Protein AF-A0AAC8QAG0-F1 (afdb_monomer)

Solvent-accessible surface area (backbone atoms only — not comparable to full-atom values): 17351 Å² total; per-residue (Å²): 142,82,89,82,82,85,77,85,82,81,81,85,88,76,78,75,76,81,77,75,76,76,81,74,82,70,75,70,76,71,85,71,93,64,59,71,65,56,45,59,72,47,73,52,39,60,57,52,48,47,54,46,44,47,52,50,54,52,49,44,59,31,62,73,40,96,62,21,68,64,52,41,61,80,38,45,66,65,51,52,52,47,46,67,42,39,63,60,48,53,48,40,53,49,55,54,52,54,47,43,71,74,70,44,94,45,84,83,50,50,55,59,49,52,51,49,52,52,42,53,54,51,50,56,51,42,37,56,50,45,39,70,71,64,73,54,87,78,67,83,86,56,58,81,78,57,44,43,41,50,45,48,47,52,51,49,54,71,72,40,70,86,84,63,51,97,81,59,62,74,75,46,72,43,36,49,66,82,53,71,62,59,60,54,48,52,52,52,49,51,54,52,46,78,68,42,95,48,87,60,37,58,60,68,49,46,54,56,50,48,48,52,50,50,51,53,47,53,17,31,38,40,38,32,38,83,61,30,40,36,38,33,36,46,97,49,78,71,44,80,40,48,46,62,44,35,41,94,73,82,13,64,42,79,77,45,79,31,24,36,39,38,32,35,72,89,69,52,72,48,76,48,41,46,28,51,57,28,63,58,52,52,53,48,66,72,66,53,75,63,61,79,67,93,124

pLDDT: mean 79.21, std 13.57, range [41.28, 95.69]

Radius of gyration: 27.34 Å; Cα contacts (8 Å, |Δi|>4): 307; chains: 1; bounding box: 103×53×74 Å

Secondary structure (DSSP, 8-state):
------PPPPPP---PPPPPPP-------------HHHHHHTTTHHHHHHHHHHHHHHHHHHHTSTTHHHHHHTTHHHHHHHHHHHHHHHHHHHHHHHHHHHH---TTTHHHHHHHHHHHHHHHHHHHHHHHHHT-TTGGGS-HHHHHHHHHHHHHHHHSPTT--TTS---EEE-B---THHHHHHHHHHHHHHH--STTHHHHHHHHHHHHHHHHHH-EEEEE-SSEEEEEETTSPPEEEEGGGS-TTTSEEEEETTEEEEE-TTS-EEEE-SBTTHHHHHHHHHHSPPPPP--

Organism: NCBI:txid48

Mean predicted aligned error: 13.02 Å

Structure (mmCIF, N/CA/C/O backbone):
data_AF-A0AAC8QAG0-F1
#
_entry.id   AF-A0AAC8QAG0-F1
#
loop_
_atom_site.group_PDB
_atom_site.id
_atom_site.type_symbol
_atom_site.label_atom_id
_atom_site.label_alt_id
_atom_site.label_comp_id
_atom_site.label_asym_id
_atom_site.label_entity_id
_atom_site.label_seq_id
_atom_site.pdbx_PDB_ins_code
_atom_site.Cartn_x
_atom_site.Cartn_y
_atom_site.Cartn_z
_atom_site.occupan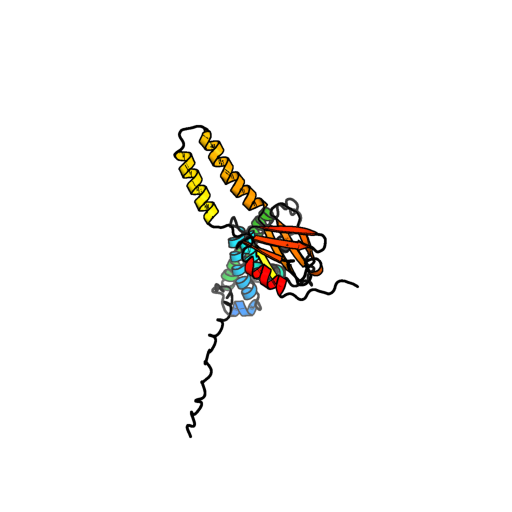cy
_atom_site.B_iso_or_equiv
_atom_site.auth_seq_id
_atom_site.auth_comp_id
_atom_site.auth_asym_id
_atom_site.auth_atom_id
_atom_site.pdbx_PDB_model_num
ATOM 1 N N . MET A 1 1 ? -75.391 23.210 -2.958 1.00 46.62 1 MET A N 1
ATOM 2 C CA . MET A 1 1 ? -74.659 23.210 -4.238 1.00 46.62 1 MET A CA 1
ATOM 3 C C . MET A 1 1 ? -73.419 24.062 -4.059 1.00 46.62 1 MET A C 1
ATOM 5 O O . MET A 1 1 ? -73.538 25.274 -4.129 1.00 46.62 1 MET A O 1
ATOM 9 N N . SER A 1 2 ? -72.284 23.428 -3.768 1.00 46.62 2 SER A N 1
ATOM 10 C CA . SER A 1 2 ? -70.952 24.035 -3.851 1.00 46.62 2 SER A CA 1
ATOM 11 C C . SER A 1 2 ? -69.981 22.907 -4.195 1.00 46.62 2 SER A C 1
ATOM 13 O O . SER A 1 2 ? -69.645 22.097 -3.336 1.00 46.62 2 SER A O 1
ATOM 15 N N . GLU A 1 3 ? -69.638 22.798 -5.478 1.00 43.69 3 GLU A N 1
ATOM 16 C CA . GLU A 1 3 ? -68.516 21.999 -5.972 1.00 43.69 3 GLU A CA 1
ATOM 17 C C . GLU A 1 3 ? -67.228 22.776 -5.693 1.00 43.69 3 GLU A C 1
ATOM 19 O O . GLU A 1 3 ? -67.011 23.849 -6.255 1.00 43.69 3 GLU A O 1
ATOM 24 N N . GLU A 1 4 ? -66.374 22.245 -4.821 1.00 57.06 4 GLU A N 1
ATOM 25 C CA . GLU A 1 4 ? -65.027 22.763 -4.599 1.00 57.06 4 GLU A CA 1
ATOM 26 C C . GLU A 1 4 ? -64.042 21.863 -5.356 1.00 57.06 4 GLU A C 1
ATOM 28 O O . GLU A 1 4 ? -63.787 20.714 -4.994 1.00 57.06 4 GLU A O 1
ATOM 33 N N . ALA A 1 5 ? -63.572 22.374 -6.495 1.00 53.31 5 ALA A N 1
ATOM 34 C CA . ALA A 1 5 ? -62.736 21.665 -7.449 1.00 53.31 5 ALA A CA 1
ATOM 35 C C . ALA A 1 5 ? -61.317 21.425 -6.900 1.00 53.31 5 ALA A C 1
ATOM 37 O O . ALA A 1 5 ? -60.559 22.358 -6.625 1.00 53.31 5 ALA A O 1
ATOM 38 N N . LEU A 1 6 ? -60.943 20.148 -6.807 1.00 52.69 6 LEU A N 1
ATOM 39 C CA . LEU A 1 6 ? -59.609 19.678 -6.447 1.00 52.69 6 LEU A CA 1
ATOM 40 C C . LEU A 1 6 ? -58.615 19.981 -7.586 1.00 52.69 6 LEU A C 1
ATOM 42 O O . LEU A 1 6 ? -58.718 19.439 -8.688 1.00 52.69 6 LEU A O 1
ATOM 46 N N . LYS A 1 7 ? -57.630 20.842 -7.322 1.00 59.38 7 LYS A N 1
ATOM 47 C CA . LYS A 1 7 ? -56.544 21.187 -8.254 1.00 59.38 7 LYS A CA 1
ATOM 48 C C . LYS A 1 7 ? -55.371 20.205 -8.066 1.00 59.38 7 LYS A C 1
ATOM 50 O O . LYS A 1 7 ? -54.918 20.047 -6.933 1.00 59.38 7 LYS A O 1
ATOM 55 N N . PRO A 1 8 ? -54.844 19.553 -9.120 1.00 56.16 8 PRO A N 1
ATOM 56 C CA . PRO A 1 8 ? -53.791 18.553 -8.965 1.00 56.16 8 PRO A CA 1
ATOM 57 C C . PRO A 1 8 ? -52.417 19.203 -8.749 1.00 56.16 8 PRO A C 1
ATOM 59 O O . PRO A 1 8 ? -51.976 20.066 -9.510 1.00 56.16 8 PRO A O 1
ATOM 62 N N . THR A 1 9 ? -51.739 18.769 -7.688 1.00 62.84 9 THR A N 1
ATOM 63 C CA . THR A 1 9 ? -50.373 19.149 -7.314 1.00 62.84 9 THR A CA 1
ATOM 64 C C . THR A 1 9 ? -49.359 18.464 -8.235 1.00 62.84 9 THR A C 1
ATOM 66 O O . THR A 1 9 ? -49.358 17.242 -8.374 1.00 62.84 9 THR A O 1
ATOM 69 N N . ALA A 1 10 ? -48.488 19.248 -8.872 1.00 60.78 10 ALA A N 1
ATOM 70 C CA . ALA A 1 10 ? -47.399 18.747 -9.707 1.00 60.78 10 ALA A CA 1
ATOM 71 C C . ALA A 1 10 ? -46.293 18.063 -8.866 1.00 60.78 10 ALA A C 1
ATOM 73 O O . ALA A 1 10 ? -46.016 18.513 -7.751 1.00 60.78 10 ALA A O 1
ATOM 74 N N . PRO A 1 11 ? -45.617 17.019 -9.384 1.00 63.81 11 PRO A N 1
ATOM 75 C CA . PRO A 1 11 ? -44.511 16.368 -8.685 1.00 63.81 11 PRO A CA 1
ATOM 76 C C . PRO A 1 11 ? -43.197 17.176 -8.782 1.00 63.81 11 PRO A C 1
ATOM 78 O O . PRO A 1 11 ? -42.948 17.838 -9.796 1.00 63.81 11 PRO A O 1
ATOM 81 N N . PRO A 1 12 ? -42.315 17.108 -7.764 1.00 59.88 12 PRO A N 1
ATOM 82 C CA . PRO A 1 12 ? -41.048 17.828 -7.761 1.00 59.88 12 PRO A CA 1
ATOM 83 C C . PRO A 1 12 ? -40.029 17.187 -8.712 1.00 59.88 12 PRO A C 1
ATOM 85 O O . PRO A 1 12 ? -39.658 16.018 -8.595 1.00 59.88 12 PRO A O 1
ATOM 88 N N . LYS A 1 13 ? -39.537 17.999 -9.648 1.00 54.91 13 LYS A N 1
ATOM 89 C CA . LYS A 1 13 ? -38.484 17.673 -10.614 1.00 54.91 13 LYS A CA 1
ATOM 90 C C . LYS A 1 13 ? -37.114 17.788 -9.926 1.00 54.91 13 LYS A C 1
ATOM 92 O O . LYS A 1 13 ? -36.441 18.807 -10.023 1.00 54.91 13 LYS A O 1
ATOM 97 N N . GLY A 1 14 ? -36.739 16.761 -9.167 1.00 53.81 14 GLY A N 1
ATOM 98 C CA . GLY A 1 14 ? -35.433 16.651 -8.513 1.00 53.81 14 GLY A CA 1
ATOM 99 C C . GLY A 1 14 ? -34.441 15.877 -9.374 1.00 53.81 14 GLY A C 1
ATOM 100 O O . GLY A 1 14 ? -34.230 14.687 -9.157 1.00 53.81 14 GLY A O 1
ATOM 101 N N . THR A 1 15 ? -33.844 16.532 -10.367 1.00 52.44 15 THR A N 1
ATOM 102 C CA . THR A 1 15 ? -32.723 15.980 -11.135 1.00 52.44 15 THR A CA 1
ATOM 103 C C . THR A 1 15 ? -31.507 15.913 -10.212 1.00 52.44 15 THR A C 1
ATOM 105 O O . THR A 1 15 ? -30.937 16.944 -9.856 1.00 52.44 15 THR A O 1
ATOM 108 N N . ALA A 1 16 ? -31.129 14.711 -9.775 1.00 57.28 16 ALA A N 1
ATOM 109 C CA . ALA A 1 16 ? -29.882 14.512 -9.047 1.00 57.28 16 ALA A CA 1
ATOM 110 C C . ALA A 1 16 ? -28.703 14.951 -9.940 1.00 57.28 16 ALA A C 1
ATOM 112 O O . ALA A 1 16 ? -28.664 14.565 -11.113 1.00 57.28 16 ALA A O 1
ATOM 113 N N . PRO A 1 17 ? -27.759 15.765 -9.433 1.00 63.16 17 PRO A N 1
ATOM 114 C CA . PRO A 1 17 ? -26.593 16.154 -10.208 1.00 63.16 17 PRO A CA 1
ATOM 115 C C . PRO A 1 17 ? -25.757 14.911 -10.555 1.00 63.16 17 PRO A C 1
ATOM 117 O O . PRO A 1 17 ? -25.642 14.000 -9.727 1.00 63.16 17 PRO A O 1
ATOM 120 N N . PRO A 1 18 ? -25.176 14.848 -11.765 1.00 60.16 18 PRO A N 1
ATOM 121 C CA . PRO A 1 18 ? -24.335 13.734 -12.171 1.00 60.16 18 PRO A CA 1
ATOM 122 C C . PRO A 1 18 ? -23.152 13.613 -11.211 1.00 60.16 18 PRO A C 1
ATOM 124 O O . PRO A 1 18 ? -22.412 14.570 -10.982 1.00 60.16 18 PRO A O 1
ATOM 127 N N . VAL A 1 19 ? -22.995 12.420 -10.638 1.00 62.88 19 VAL A N 1
ATOM 128 C CA . VAL A 1 19 ? -21.824 12.055 -9.841 1.00 62.88 19 VAL A CA 1
ATOM 129 C C . VAL A 1 19 ? -20.595 12.241 -10.736 1.00 62.88 19 VAL A C 1
ATOM 131 O O . VAL A 1 19 ? -20.538 11.614 -11.798 1.00 62.88 19 VAL A O 1
ATOM 134 N N . PRO A 1 20 ? -19.631 13.105 -10.370 1.00 60.56 20 PRO A N 1
ATOM 135 C CA . PRO A 1 20 ? -18.430 13.276 -11.169 1.00 60.56 20 PRO A CA 1
ATOM 136 C C . PRO A 1 20 ? -17.691 11.933 -11.248 1.00 60.56 20 PRO A C 1
ATOM 138 O O . PRO A 1 20 ? -17.590 11.235 -10.231 1.00 60.56 20 PRO A O 1
ATOM 141 N N . PRO A 1 21 ? -17.188 11.537 -12.430 1.00 53.78 21 PRO A N 1
ATOM 142 C CA . PRO A 1 21 ? -16.390 10.328 -12.551 1.00 53.78 21 PRO A CA 1
ATOM 143 C C . PRO A 1 21 ? -15.193 10.421 -11.601 1.00 53.78 21 PRO A C 1
ATOM 145 O O . PRO A 1 21 ? -14.577 11.481 -11.460 1.00 53.78 21 PRO A O 1
ATOM 148 N N . ALA A 1 22 ? -14.893 9.312 -10.920 1.00 46.56 22 ALA A N 1
ATOM 149 C CA . ALA A 1 22 ? -13.725 9.208 -10.056 1.00 46.56 22 ALA A CA 1
ATOM 150 C C . ALA A 1 22 ? -12.482 9.686 -10.829 1.00 46.56 22 ALA A C 1
ATOM 152 O O . ALA A 1 22 ? -12.352 9.338 -12.005 1.00 46.56 22 ALA A O 1
ATOM 153 N N . PRO A 1 23 ? -11.586 10.482 -10.214 1.00 45.78 23 PRO A N 1
ATOM 154 C CA . PRO A 1 23 ? -10.410 10.979 -10.906 1.00 45.78 23 PRO A CA 1
ATOM 155 C C . PRO A 1 23 ? -9.595 9.782 -11.393 1.00 45.78 23 PRO A C 1
ATOM 157 O O . PRO A 1 23 ? -9.012 9.050 -10.592 1.00 45.78 23 PRO A O 1
ATOM 160 N N . GLU A 1 24 ? -9.575 9.575 -12.711 1.00 41.28 24 GLU A N 1
ATOM 161 C CA . GLU A 1 24 ? -8.594 8.716 -13.353 1.00 41.28 24 GLU A CA 1
ATOM 162 C C . GLU A 1 24 ? -7.230 9.195 -12.876 1.00 41.28 24 GLU A C 1
ATOM 164 O O . GLU A 1 24 ? -6.810 10.323 -13.152 1.00 41.28 24 GLU A O 1
ATOM 169 N N . VAL A 1 25 ? -6.540 8.345 -12.121 1.00 46.69 25 VAL A N 1
ATOM 170 C CA . VAL A 1 25 ? -5.144 8.558 -11.764 1.00 46.69 25 VAL A CA 1
ATOM 171 C C . VAL A 1 25 ? -4.352 8.402 -13.059 1.00 46.69 25 VAL A C 1
ATOM 173 O O . VAL A 1 25 ? -3.799 7.347 -13.354 1.00 46.69 25 VAL A O 1
ATOM 176 N N . ARG A 1 26 ? -4.336 9.457 -13.879 1.00 43.50 26 ARG A N 1
ATOM 177 C CA . ARG A 1 26 ? -3.438 9.580 -15.020 1.00 43.50 26 ARG A CA 1
ATOM 178 C C . ARG A 1 26 ? -2.034 9.616 -14.446 1.00 43.50 26 ARG A C 1
ATOM 180 O O . ARG A 1 26 ? -1.572 10.656 -13.976 1.00 43.50 26 ARG A O 1
ATOM 187 N N . ALA A 1 27 ? -1.377 8.459 -14.443 1.00 50.06 27 ALA A N 1
ATOM 188 C CA . ALA A 1 27 ? 0.054 8.368 -14.229 1.00 50.06 27 ALA A CA 1
ATOM 189 C C . ALA A 1 27 ? 0.707 9.403 -15.148 1.00 50.06 27 ALA A C 1
ATOM 191 O O . ALA A 1 27 ? 0.548 9.345 -16.368 1.00 50.06 27 ALA A O 1
ATOM 192 N N . SER A 1 28 ? 1.349 10.407 -14.554 1.00 48.06 28 SER A N 1
ATOM 193 C CA . SER A 1 28 ? 2.023 11.462 -15.296 1.00 48.06 28 SER A CA 1
ATOM 194 C C . SER A 1 28 ? 3.126 10.810 -16.124 1.00 48.06 28 SER A C 1
ATOM 196 O O . SER A 1 28 ? 4.180 10.461 -15.596 1.00 48.06 28 SER A O 1
ATOM 198 N N . ARG A 1 29 ? 2.854 10.582 -17.413 1.00 54.78 29 ARG A N 1
ATOM 199 C CA . ARG A 1 29 ? 3.861 10.153 -18.380 1.00 54.78 29 ARG A CA 1
ATOM 200 C C . ARG A 1 29 ? 4.800 11.336 -18.536 1.00 54.78 29 ARG A C 1
ATOM 202 O O . ARG A 1 29 ? 4.381 12.376 -19.029 1.00 54.78 29 ARG A O 1
ATOM 209 N N . ILE A 1 30 ? 6.022 11.210 -18.038 1.00 57.44 30 ILE A N 1
ATOM 210 C CA . ILE A 1 30 ? 7.082 12.181 -18.304 1.00 57.44 30 ILE A CA 1
ATOM 211 C C . ILE A 1 30 ? 7.691 11.733 -19.636 1.00 57.44 30 ILE A C 1
ATOM 213 O O . ILE A 1 30 ? 8.373 10.708 -19.638 1.00 57.44 30 ILE A O 1
ATOM 217 N N . PRO A 1 31 ? 7.393 12.399 -20.767 1.00 56.31 31 PRO A N 1
ATOM 218 C CA . PRO A 1 31 ? 7.911 11.965 -22.055 1.00 56.31 31 PRO A CA 1
ATOM 219 C C . PRO A 1 31 ? 9.422 12.206 -22.093 1.00 56.31 31 PRO A C 1
ATOM 221 O O . PRO A 1 31 ? 9.872 13.334 -21.881 1.00 56.31 31 PRO A O 1
ATOM 224 N N . PHE A 1 32 ? 10.207 11.160 -22.356 1.00 56.03 32 PHE A N 1
ATOM 225 C CA . PHE A 1 32 ? 11.619 11.329 -22.675 1.00 56.03 32 PHE A CA 1
ATOM 226 C C . PHE A 1 32 ? 11.773 11.576 -24.182 1.00 56.03 32 PHE A C 1
ATOM 228 O O . PHE A 1 32 ? 11.082 10.936 -24.987 1.00 56.03 32 PHE A O 1
ATOM 235 N N . PRO A 1 33 ? 12.667 12.496 -24.592 1.00 65.44 33 PRO A N 1
ATOM 236 C CA . PRO A 1 33 ? 12.955 12.732 -25.999 1.00 65.44 33 PRO A CA 1
ATOM 237 C C . PRO A 1 33 ? 13.743 11.537 -26.554 1.00 65.44 33 PRO A C 1
ATOM 239 O O . PRO A 1 33 ? 14.968 11.505 -26.523 1.00 65.44 33 PRO A O 1
ATOM 242 N N . VAL A 1 34 ? 13.019 10.524 -27.027 1.00 66.38 34 VAL A N 1
ATOM 243 C CA . VAL A 1 34 ? 13.564 9.353 -27.722 1.00 66.38 34 VAL A CA 1
ATOM 244 C C . VAL A 1 34 ? 12.993 9.345 -29.134 1.00 66.38 34 VAL A C 1
ATOM 246 O O . VAL A 1 34 ? 11.780 9.516 -29.296 1.00 66.38 34 VAL A O 1
ATOM 249 N N . SER A 1 35 ? 13.848 9.172 -30.146 1.00 72.81 35 SER A N 1
ATOM 250 C CA . SER A 1 35 ? 13.431 9.192 -31.551 1.00 72.81 35 SER A CA 1
ATOM 251 C C . SER A 1 35 ? 12.377 8.114 -31.838 1.00 72.81 35 SER A C 1
ATOM 253 O O . SER A 1 35 ? 12.381 7.027 -31.251 1.00 72.81 35 SER A O 1
ATOM 255 N N . ALA A 1 36 ? 11.437 8.421 -32.737 1.00 73.62 36 ALA A N 1
ATOM 256 C CA . ALA A 1 36 ? 10.340 7.516 -33.089 1.00 73.62 36 ALA A CA 1
ATOM 257 C C . ALA A 1 36 ? 10.845 6.180 -33.667 1.00 73.62 36 ALA A C 1
ATOM 259 O O . ALA A 1 36 ? 10.242 5.133 -33.426 1.00 73.62 36 ALA A O 1
ATOM 260 N N . ASP A 1 37 ? 11.983 6.209 -34.359 1.00 70.69 37 ASP A N 1
ATOM 261 C CA . ASP A 1 37 ? 12.628 5.019 -34.916 1.00 70.69 37 ASP A CA 1
ATOM 262 C C . ASP A 1 37 ? 13.137 4.087 -33.819 1.00 70.69 37 ASP A C 1
ATOM 264 O O . ASP A 1 37 ? 12.956 2.876 -33.898 1.00 70.69 37 ASP A O 1
ATOM 268 N N . LEU A 1 38 ? 13.663 4.649 -32.733 1.00 67.75 38 LEU A N 1
ATOM 269 C CA . LEU A 1 38 ? 14.173 3.881 -31.603 1.00 67.75 38 LEU A CA 1
ATOM 270 C C . LEU A 1 38 ? 13.030 3.292 -30.764 1.00 67.75 38 LEU A C 1
ATOM 272 O O . LEU A 1 38 ? 13.122 2.159 -30.293 1.00 67.75 38 LEU A O 1
ATOM 276 N N . ARG A 1 39 ? 11.898 4.008 -30.663 1.00 77.00 39 ARG A N 1
ATOM 277 C CA . ARG A 1 39 ? 10.642 3.472 -30.099 1.00 77.00 39 ARG A CA 1
ATOM 278 C C . ARG A 1 39 ? 10.128 2.267 -30.893 1.00 77.00 39 ARG A C 1
ATOM 280 O O . ARG A 1 39 ? 9.741 1.273 -30.284 1.00 77.00 39 ARG A O 1
ATOM 287 N N . ARG A 1 40 ? 10.169 2.330 -32.231 1.00 76.62 40 ARG A N 1
ATOM 288 C CA . ARG A 1 40 ? 9.808 1.200 -33.106 1.00 76.62 40 ARG A CA 1
ATOM 289 C C . ARG A 1 40 ? 10.800 0.044 -32.991 1.00 76.62 40 ARG A C 1
ATOM 291 O O . ARG A 1 40 ? 10.377 -1.099 -32.884 1.00 76.62 40 ARG A O 1
ATOM 298 N N . GLN A 1 41 ? 12.098 0.335 -32.964 1.00 72.00 41 GLN A N 1
ATOM 299 C CA . GLN A 1 41 ? 13.153 -0.679 -32.883 1.00 72.00 41 GLN A CA 1
ATOM 300 C C . GLN A 1 41 ? 13.175 -1.429 -31.551 1.00 72.00 41 GLN A C 1
ATOM 302 O O . GLN A 1 41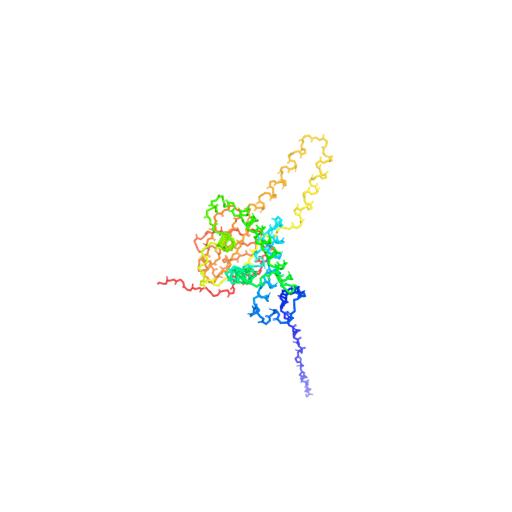 ? 13.548 -2.601 -31.529 1.00 72.00 41 GLN A O 1
ATOM 307 N N . LEU A 1 42 ? 12.808 -0.774 -30.446 1.00 73.94 42 LEU A N 1
ATOM 308 C CA . LEU A 1 42 ? 12.719 -1.402 -29.126 1.00 73.94 42 LEU A CA 1
ATOM 309 C C . LEU A 1 42 ? 11.339 -2.012 -28.834 1.00 73.94 42 LEU A C 1
ATOM 311 O O . LEU A 1 42 ? 11.095 -2.380 -27.688 1.00 73.94 42 LEU A O 1
ATOM 315 N N . GLU A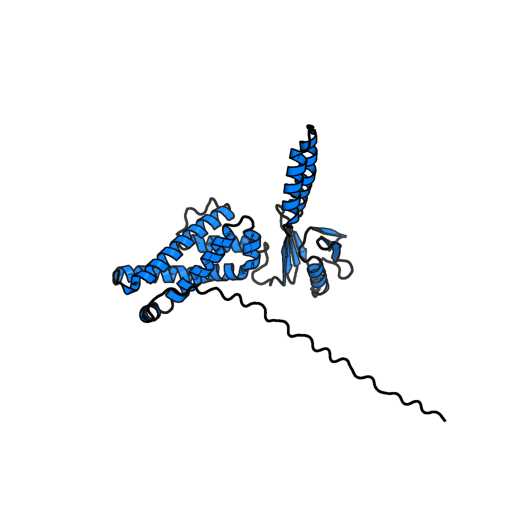 1 43 ? 10.464 -2.141 -29.841 1.00 76.56 43 GLU A N 1
ATOM 316 C CA . GLU A 1 43 ? 9.197 -2.896 -29.781 1.00 76.56 43 GLU A CA 1
ATOM 317 C C . GLU A 1 43 ? 8.331 -2.569 -28.544 1.00 76.56 43 GLU A C 1
ATOM 319 O O . GLU A 1 43 ? 7.775 -3.452 -27.896 1.00 76.56 43 GLU A O 1
ATOM 324 N N . GLY A 1 44 ? 8.249 -1.290 -28.157 1.00 81.06 44 GLY A N 1
ATOM 325 C CA . GLY A 1 44 ? 7.480 -0.861 -26.977 1.00 81.06 44 GLY A CA 1
ATOM 326 C C . GLY A 1 44 ? 8.203 -1.014 -25.628 1.00 81.06 44 GLY A C 1
ATOM 327 O O . GLY A 1 44 ? 7.700 -0.564 -24.600 1.00 81.06 44 GLY A O 1
ATOM 328 N N . GLY A 1 45 ? 9.431 -1.542 -25.595 1.00 85.81 45 GLY A N 1
ATOM 329 C CA . GLY A 1 45 ? 10.243 -1.641 -24.376 1.00 85.81 45 GLY A CA 1
ATOM 330 C C . GLY A 1 45 ? 10.521 -0.283 -23.719 1.00 85.81 45 GLY A C 1
ATOM 331 O O . GLY A 1 45 ? 10.491 -0.170 -22.496 1.00 85.81 45 GLY A O 1
ATOM 332 N N . ILE A 1 46 ? 10.707 0.782 -24.509 1.00 87.19 46 ILE A N 1
ATOM 333 C CA . ILE A 1 46 ? 10.864 2.150 -23.974 1.00 87.19 46 ILE A CA 1
ATOM 334 C C . ILE A 1 46 ? 9.613 2.598 -23.220 1.00 87.19 46 ILE A C 1
ATOM 336 O O . ILE A 1 46 ? 9.727 3.237 -22.181 1.00 87.19 46 ILE A O 1
ATOM 340 N N . GLU A 1 47 ? 8.425 2.255 -23.710 1.00 89.00 47 GLU A N 1
ATOM 341 C CA . GLU A 1 47 ? 7.157 2.676 -23.108 1.00 89.00 47 GLU A CA 1
ATOM 342 C C . GLU A 1 47 ? 6.957 1.998 -21.749 1.00 89.00 47 GLU A C 1
ATOM 344 O O . GLU A 1 47 ? 6.530 2.644 -20.789 1.00 89.00 47 GLU A O 1
ATOM 349 N N . VAL A 1 48 ? 7.359 0.724 -21.643 1.00 91.69 48 VAL A N 1
ATOM 350 C CA . VAL A 1 48 ? 7.420 -0.013 -20.373 1.00 91.69 48 VAL A CA 1
ATOM 351 C C . VAL A 1 48 ? 8.381 0.676 -19.401 1.00 91.69 48 VAL A C 1
ATOM 353 O O . VAL A 1 48 ? 8.024 0.905 -18.245 1.00 91.69 48 VAL A O 1
ATOM 356 N N . LEU A 1 49 ? 9.572 1.070 -19.862 1.00 92.50 49 LEU A N 1
ATOM 357 C CA . LEU A 1 49 ? 10.575 1.753 -19.038 1.00 92.50 49 LEU A CA 1
ATOM 358 C C . LEU A 1 49 ? 10.123 3.161 -18.594 1.00 92.50 49 LEU A C 1
ATOM 360 O O . LEU A 1 49 ? 10.272 3.514 -17.423 1.00 92.50 49 LEU A O 1
ATOM 364 N N . GLU A 1 50 ? 9.525 3.961 -19.481 1.00 92.19 50 GLU A N 1
ATOM 365 C CA . GLU A 1 50 ? 8.975 5.287 -19.154 1.00 92.19 50 GLU A CA 1
ATOM 366 C C . GLU A 1 50 ? 7.843 5.180 -18.116 1.00 92.19 50 GLU A C 1
ATOM 368 O O . GLU A 1 50 ? 7.819 5.928 -17.130 1.00 92.19 50 GLU A O 1
ATOM 373 N N . ALA A 1 51 ? 6.928 4.220 -18.293 1.00 91.25 51 ALA A N 1
ATOM 374 C CA . ALA A 1 51 ? 5.849 3.962 -17.342 1.00 91.25 51 ALA A CA 1
ATOM 375 C C . ALA A 1 51 ? 6.389 3.485 -15.982 1.00 91.25 51 ALA A C 1
ATOM 377 O O . ALA A 1 51 ? 5.941 3.958 -14.929 1.00 91.25 51 ALA A O 1
ATOM 378 N N . ALA A 1 52 ? 7.388 2.598 -15.997 1.00 92.44 52 ALA A N 1
ATOM 379 C CA . ALA A 1 52 ? 8.055 2.101 -14.801 1.00 92.44 52 ALA A CA 1
ATOM 380 C C . ALA A 1 52 ? 8.728 3.224 -14.008 1.00 92.44 52 ALA A C 1
ATOM 382 O O . ALA A 1 52 ? 8.565 3.296 -12.790 1.00 92.44 52 ALA A O 1
ATOM 383 N N . LEU A 1 53 ? 9.421 4.146 -14.685 1.00 94.56 53 LEU A N 1
ATOM 384 C CA . LEU A 1 53 ? 10.104 5.265 -14.038 1.00 94.56 53 LEU A CA 1
ATOM 385 C C . LEU A 1 53 ? 9.141 6.101 -13.183 1.00 94.56 53 LEU A C 1
ATOM 387 O O . LEU A 1 53 ? 9.428 6.384 -12.016 1.00 94.56 53 LEU A O 1
ATOM 391 N N . GLY A 1 54 ? 7.984 6.469 -13.744 1.00 91.31 54 GLY A N 1
ATOM 392 C CA . GLY A 1 54 ? 6.969 7.243 -13.029 1.00 91.31 54 GLY A CA 1
ATOM 393 C C . GLY A 1 54 ? 6.438 6.504 -11.798 1.00 91.31 54 GLY A C 1
ATOM 394 O O . GLY A 1 54 ? 6.337 7.083 -10.713 1.00 91.31 54 GLY A O 1
ATOM 395 N N . ARG A 1 55 ? 6.154 5.204 -11.934 1.00 92.62 55 ARG A N 1
ATOM 396 C CA . ARG A 1 55 ? 5.643 4.376 -10.833 1.00 92.62 55 ARG A CA 1
ATOM 397 C C . ARG A 1 55 ? 6.684 4.159 -9.732 1.00 92.62 55 ARG A C 1
ATOM 399 O O . ARG A 1 55 ? 6.361 4.338 -8.557 1.00 92.62 55 ARG A O 1
ATOM 406 N N . TYR A 1 56 ? 7.935 3.870 -10.086 1.00 94.38 56 TYR A N 1
ATOM 407 C CA . TYR A 1 56 ? 9.027 3.743 -9.119 1.00 94.38 56 TYR A CA 1
ATOM 408 C C . TYR A 1 56 ? 9.286 5.044 -8.364 1.00 94.38 56 TYR A C 1
ATOM 410 O O . TYR A 1 56 ? 9.449 5.012 -7.147 1.00 94.38 56 TYR A O 1
ATOM 418 N N . ALA A 1 57 ? 9.264 6.197 -9.037 1.00 94.31 57 ALA A N 1
ATOM 419 C CA . ALA A 1 57 ? 9.438 7.487 -8.371 1.00 94.31 57 ALA A CA 1
ATOM 420 C C . ALA A 1 57 ? 8.314 7.771 -7.354 1.00 94.31 57 ALA A C 1
ATOM 422 O O . ALA A 1 57 ? 8.564 8.292 -6.262 1.00 94.31 57 ALA A O 1
ATOM 423 N N . LEU A 1 58 ? 7.069 7.403 -7.679 1.00 93.06 58 LEU A N 1
ATOM 424 C CA . LEU A 1 58 ? 5.938 7.525 -6.756 1.00 93.06 58 LEU A CA 1
ATOM 425 C C . LEU A 1 58 ? 6.078 6.594 -5.545 1.00 93.06 58 LEU A C 1
ATOM 427 O O . LEU A 1 58 ? 5.831 7.036 -4.419 1.00 93.06 58 LEU A O 1
ATOM 431 N N . LEU A 1 59 ? 6.497 5.345 -5.763 1.00 94.12 59 LEU A N 1
ATOM 432 C CA . LEU A 1 59 ? 6.769 4.385 -4.691 1.00 94.12 59 LEU A CA 1
ATOM 433 C C . LEU A 1 59 ? 7.924 4.846 -3.799 1.00 94.12 59 LEU A C 1
ATOM 435 O O . LEU A 1 59 ? 7.799 4.817 -2.576 1.00 94.12 59 LEU A O 1
ATOM 439 N N . GLU A 1 60 ? 9.009 5.359 -4.382 1.00 95.62 60 GLU A N 1
ATOM 440 C CA . GLU A 1 60 ? 10.164 5.858 -3.630 1.00 95.62 60 GLU A CA 1
ATOM 441 C C . GLU A 1 60 ? 9.740 7.030 -2.741 1.00 95.62 60 GLU A C 1
ATOM 443 O O . GLU A 1 60 ? 10.053 7.075 -1.547 1.00 95.62 60 GLU A O 1
ATOM 448 N N . LYS A 1 61 ? 8.960 7.964 -3.298 1.00 94.88 61 LYS A N 1
ATOM 449 C CA . LYS A 1 61 ? 8.421 9.105 -2.555 1.00 94.88 61 LYS A CA 1
ATOM 450 C C . LYS A 1 61 ? 7.518 8.661 -1.404 1.00 94.88 61 LYS A C 1
ATOM 452 O O . LYS A 1 61 ? 7.566 9.294 -0.350 1.00 94.88 61 LYS A O 1
ATOM 457 N N . ALA A 1 62 ? 6.716 7.610 -1.583 1.00 92.56 62 ALA A N 1
ATOM 458 C CA . ALA A 1 62 ? 5.872 7.059 -0.524 1.00 92.56 62 ALA A CA 1
ATOM 459 C C . ALA A 1 62 ? 6.710 6.391 0.582 1.00 92.56 62 ALA A C 1
ATOM 461 O O . ALA A 1 62 ? 6.556 6.739 1.753 1.00 92.56 62 ALA A O 1
ATOM 462 N N . LEU A 1 63 ? 7.657 5.520 0.214 1.00 93.31 63 LEU A N 1
ATOM 463 C CA . LEU A 1 63 ? 8.512 4.769 1.145 1.00 93.31 63 LEU A CA 1
ATOM 464 C C . LEU A 1 63 ? 9.447 5.653 1.986 1.00 93.31 63 LEU A C 1
ATOM 466 O O . LEU A 1 63 ? 9.737 5.343 3.148 1.00 93.31 63 LEU A O 1
ATOM 470 N N . ARG A 1 64 ? 9.892 6.789 1.435 1.00 94.50 64 ARG A N 1
ATOM 471 C CA . ARG A 1 64 ? 10.739 7.763 2.148 1.00 94.50 64 ARG A CA 1
ATOM 472 C C . ARG A 1 64 ? 10.018 8.501 3.278 1.00 94.50 64 ARG A C 1
ATOM 474 O O . ARG A 1 64 ? 10.676 9.042 4.165 1.00 94.50 64 ARG A O 1
ATOM 481 N N . ARG A 1 65 ? 8.686 8.584 3.260 1.00 91.00 65 ARG A N 1
ATOM 482 C CA . ARG A 1 65 ? 7.930 9.315 4.290 1.00 91.00 65 ARG A CA 1
ATOM 483 C C . ARG A 1 65 ? 7.841 8.493 5.577 1.00 91.00 65 ARG A C 1
ATOM 485 O O . ARG A 1 65 ? 7.892 7.269 5.561 1.00 91.00 65 ARG A O 1
ATOM 492 N N . ARG A 1 66 ? 7.670 9.166 6.721 1.00 80.81 66 ARG A N 1
ATOM 493 C CA . ARG A 1 66 ? 7.429 8.484 8.009 1.00 80.81 66 ARG A CA 1
ATOM 494 C C . ARG A 1 66 ? 6.115 7.693 8.011 1.00 80.81 66 ARG A C 1
ATOM 496 O O . ARG A 1 66 ? 6.052 6.648 8.636 1.00 80.81 66 ARG A O 1
ATOM 503 N N . GLN A 1 67 ? 5.104 8.164 7.282 1.00 79.94 67 GLN A N 1
ATOM 504 C CA . GLN A 1 67 ? 3.772 7.552 7.167 1.00 79.94 67 GLN A CA 1
ATOM 505 C C . GLN A 1 67 ? 3.655 6.635 5.932 1.00 79.94 67 GLN A C 1
ATOM 507 O O . GLN A 1 67 ? 2.632 6.620 5.251 1.00 79.94 67 GLN A O 1
ATOM 512 N N . TRP A 1 68 ? 4.734 5.934 5.578 1.00 88.75 68 TRP A N 1
ATOM 513 C CA . TRP A 1 68 ? 4.815 5.167 4.332 1.00 88.75 68 TRP A CA 1
ATOM 514 C C . TRP A 1 68 ? 3.737 4.077 4.221 1.00 88.75 68 TRP A C 1
ATOM 516 O O . TRP A 1 68 ? 3.180 3.912 3.140 1.00 88.75 68 TRP A O 1
ATOM 526 N N . GLU A 1 69 ? 3.396 3.397 5.321 1.00 83.56 69 GLU A N 1
ATOM 527 C CA . GLU A 1 69 ? 2.371 2.340 5.352 1.00 83.56 69 GLU A CA 1
ATOM 528 C C . GLU A 1 69 ? 1.020 2.859 4.866 1.00 83.56 69 GLU A C 1
ATOM 530 O O . GLU A 1 69 ? 0.445 2.323 3.922 1.00 83.56 69 GLU A O 1
ATOM 535 N N . HIS A 1 70 ? 0.566 3.974 5.443 1.00 75.62 70 HIS A N 1
ATOM 536 C CA . HIS A 1 70 ? -0.690 4.614 5.069 1.00 75.62 70 HIS A CA 1
ATOM 537 C C . HIS A 1 70 ? -0.672 5.078 3.604 1.00 75.62 70 HIS A C 1
ATOM 539 O O . HIS A 1 70 ? -1.644 4.899 2.868 1.00 75.62 70 HIS A O 1
ATOM 545 N N . LEU A 1 71 ? 0.436 5.678 3.154 1.00 82.88 71 LEU A N 1
ATOM 546 C CA . LEU A 1 71 ? 0.568 6.157 1.774 1.00 82.88 71 LEU A CA 1
ATOM 547 C C . LEU A 1 71 ? 0.560 5.016 0.751 1.00 82.88 71 LEU A C 1
ATOM 549 O O . LEU A 1 71 ? -0.003 5.186 -0.331 1.00 82.88 71 LEU A O 1
ATOM 553 N N . LEU A 1 72 ? 1.178 3.879 1.075 1.00 86.81 72 LEU A N 1
ATOM 554 C CA . LEU A 1 72 ? 1.181 2.704 0.209 1.00 86.81 72 LEU A CA 1
ATOM 555 C C . LEU A 1 72 ? -0.141 1.950 0.252 1.00 86.81 72 LEU A C 1
ATOM 557 O O . LEU A 1 72 ? -0.592 1.506 -0.794 1.00 86.81 72 LEU A O 1
ATOM 561 N N . GLN A 1 73 ? -0.812 1.864 1.399 1.00 77.00 73 GLN A N 1
ATOM 562 C CA . GLN A 1 73 ? -2.141 1.254 1.483 1.00 77.00 73 GLN A CA 1
ATOM 563 C C . GLN A 1 73 ? -3.177 2.020 0.664 1.00 77.00 73 GLN A C 1
ATOM 565 O O . GLN A 1 73 ? -3.909 1.419 -0.123 1.00 77.00 73 GLN A O 1
ATOM 570 N N . ALA A 1 74 ? -3.157 3.355 0.736 1.00 76.81 74 ALA A N 1
ATOM 571 C CA . ALA A 1 74 ? -3.973 4.208 -0.130 1.00 76.81 74 ALA A CA 1
ATOM 572 C C . ALA A 1 74 ? -3.669 4.011 -1.630 1.00 76.81 74 ALA A C 1
ATOM 574 O O . ALA A 1 74 ? -4.447 4.432 -2.485 1.00 76.81 74 ALA A O 1
ATOM 575 N N . ARG A 1 75 ? -2.533 3.382 -1.959 1.00 82.19 75 ARG A N 1
ATOM 576 C CA . ARG A 1 75 ? -2.011 3.174 -3.314 1.00 82.19 75 ARG A CA 1
ATOM 577 C C . ARG A 1 75 ? -1.609 1.716 -3.566 1.00 82.19 75 ARG A C 1
ATOM 579 O O . ARG A 1 75 ? -0.663 1.458 -4.309 1.00 82.19 75 ARG A O 1
ATOM 586 N N . LEU A 1 76 ? -2.350 0.763 -2.994 1.00 81.50 76 LEU A N 1
ATOM 587 C CA . LEU A 1 76 ? -2.079 -0.670 -3.173 1.00 81.50 76 LEU A CA 1
ATOM 588 C C . LEU A 1 76 ? -2.172 -1.106 -4.639 1.00 81.50 76 LEU A C 1
ATOM 590 O O . LEU A 1 76 ? -1.394 -1.947 -5.071 1.00 81.50 76 LEU A O 1
ATOM 594 N N . ALA A 1 77 ? -3.089 -0.520 -5.416 1.00 79.12 77 ALA A N 1
ATOM 595 C CA . ALA A 1 77 ? -3.222 -0.833 -6.840 1.00 79.12 77 ALA A CA 1
ATOM 596 C C . ALA A 1 77 ? -1.938 -0.499 -7.636 1.00 79.12 77 ALA A C 1
ATOM 598 O O . ALA A 1 77 ? -1.394 -1.407 -8.258 1.00 79.12 77 ALA A O 1
ATOM 599 N N . PRO A 1 78 ? -1.367 0.720 -7.543 1.00 82.50 78 PRO A N 1
ATOM 600 C CA . PRO A 1 78 ? -0.056 1.017 -8.121 1.00 82.50 78 PRO A CA 1
ATOM 601 C C . PRO A 1 78 ? 1.076 0.091 -7.664 1.00 82.50 78 PRO A C 1
ATOM 603 O O . PRO A 1 78 ? 1.933 -0.254 -8.470 1.00 82.50 78 PRO A O 1
ATOM 606 N N . LEU A 1 79 ? 1.099 -0.314 -6.388 1.00 89.06 79 LEU A N 1
ATOM 607 C CA . LEU A 1 79 ? 2.106 -1.254 -5.888 1.00 89.06 79 LEU A CA 1
ATOM 608 C C . LEU A 1 79 ? 1.971 -2.622 -6.574 1.00 89.06 79 LEU A C 1
ATOM 610 O O . LEU A 1 79 ? 2.963 -3.145 -7.068 1.00 89.06 79 LEU A O 1
ATOM 614 N N . ARG A 1 80 ? 0.746 -3.151 -6.669 1.00 86.50 80 ARG A N 1
ATOM 615 C CA . ARG A 1 80 ? 0.434 -4.413 -7.362 1.00 86.50 80 ARG A CA 1
ATOM 616 C C . ARG A 1 80 ? 0.816 -4.391 -8.830 1.00 86.50 80 ARG A C 1
ATOM 618 O O . ARG A 1 80 ? 1.370 -5.362 -9.331 1.00 86.50 80 ARG A O 1
ATOM 625 N N . GLU A 1 81 ? 0.516 -3.292 -9.516 1.00 87.75 81 GLU A N 1
ATOM 626 C CA . GLU A 1 81 ? 0.918 -3.108 -10.911 1.00 87.75 81 GLU A CA 1
ATOM 627 C C . GLU A 1 81 ? 2.436 -3.165 -11.051 1.00 87.75 81 GLU A C 1
ATOM 629 O O . GLU A 1 81 ? 2.939 -3.856 -11.924 1.00 87.75 81 GLU A O 1
ATOM 634 N N . VAL A 1 82 ? 3.177 -2.503 -10.159 1.00 91.81 82 VAL A N 1
ATOM 635 C CA . VAL A 1 82 ? 4.642 -2.549 -10.187 1.00 91.81 82 VAL A CA 1
ATOM 636 C C . VAL A 1 82 ? 5.172 -3.949 -9.891 1.00 91.81 82 VAL A C 1
ATOM 638 O O . VAL A 1 82 ? 6.036 -4.412 -1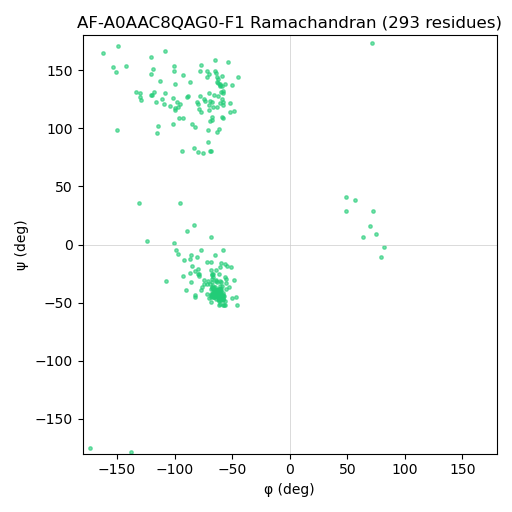0.622 1.00 91.81 82 VAL A O 1
ATOM 641 N N . VAL A 1 83 ? 4.641 -4.643 -8.879 1.00 91.75 83 VAL A N 1
ATOM 642 C CA . VAL A 1 83 ? 5.030 -6.032 -8.564 1.00 91.75 83 VAL A CA 1
ATOM 643 C C . VAL A 1 83 ? 4.790 -6.948 -9.764 1.00 91.75 83 VAL A C 1
ATOM 645 O O . VAL A 1 83 ? 5.642 -7.768 -10.097 1.00 91.75 83 VAL A O 1
ATOM 648 N N . ARG A 1 84 ? 3.644 -6.790 -10.435 1.00 90.06 84 ARG A N 1
ATOM 649 C CA . ARG A 1 84 ? 3.281 -7.565 -11.625 1.00 90.06 84 ARG A CA 1
ATOM 650 C C . ARG A 1 84 ? 4.181 -7.257 -12.823 1.00 90.06 84 ARG A C 1
ATOM 652 O O . ARG A 1 84 ? 4.540 -8.181 -13.546 1.00 90.06 84 ARG A O 1
ATOM 659 N N . ASP A 1 85 ? 4.513 -5.988 -13.038 1.00 91.81 85 ASP A N 1
ATOM 660 C CA . ASP A 1 85 ? 5.253 -5.535 -14.219 1.00 91.81 85 ASP A CA 1
ATOM 661 C C . ASP A 1 85 ? 6.780 -5.633 -14.036 1.00 91.81 85 ASP A C 1
ATOM 663 O O . ASP A 1 85 ? 7.524 -5.552 -15.013 1.00 91.81 85 ASP A O 1
ATOM 667 N N . GLU A 1 86 ? 7.268 -5.855 -12.811 1.00 93.31 86 GLU A N 1
ATOM 668 C CA . GLU A 1 86 ? 8.695 -5.963 -12.477 1.00 93.31 86 GLU A CA 1
ATOM 669 C C . GLU A 1 86 ? 9.475 -6.937 -13.385 1.00 93.31 86 GLU A C 1
ATOM 671 O O . GLU A 1 86 ? 10.533 -6.540 -13.883 1.00 93.31 86 GLU A O 1
ATOM 676 N N . PRO A 1 87 ? 8.990 -8.163 -13.689 1.00 90.69 87 PRO A N 1
ATOM 677 C CA . PRO A 1 87 ? 9.703 -9.078 -14.583 1.00 90.69 87 PRO A CA 1
ATOM 678 C C . PRO A 1 87 ? 9.863 -8.508 -15.997 1.00 90.69 87 PRO A C 1
ATOM 680 O O . PRO A 1 87 ? 10.944 -8.599 -16.577 1.00 90.69 87 PRO A O 1
ATOM 683 N N . ALA A 1 88 ? 8.821 -7.856 -16.523 1.00 91.25 88 ALA A N 1
ATOM 684 C CA . ALA A 1 88 ? 8.850 -7.231 -17.845 1.00 91.25 88 ALA A CA 1
ATOM 685 C C . ALA A 1 88 ? 9.817 -6.036 -17.886 1.00 91.25 88 ALA A C 1
ATOM 687 O O . ALA A 1 88 ? 10.505 -5.822 -18.883 1.00 91.25 88 ALA A O 1
ATOM 688 N N . ILE A 1 89 ? 9.920 -5.278 -16.790 1.00 92.94 89 ILE A N 1
ATOM 689 C CA . ILE A 1 89 ? 10.869 -4.164 -16.662 1.00 92.94 89 ILE A CA 1
ATOM 690 C C . ILE A 1 89 ? 12.312 -4.683 -16.656 1.00 92.94 89 ILE A C 1
ATOM 692 O O . ILE A 1 89 ? 13.169 -4.135 -17.353 1.00 92.94 89 ILE A O 1
ATOM 696 N N . VAL A 1 90 ? 12.592 -5.748 -15.899 1.00 92.38 90 VAL A N 1
ATOM 697 C CA . VAL A 1 90 ? 13.924 -6.376 -15.849 1.00 92.38 90 VAL A CA 1
ATOM 698 C C . VAL A 1 90 ? 14.310 -6.937 -17.215 1.00 92.38 90 VAL A C 1
ATOM 700 O O . VAL A 1 90 ? 15.435 -6.726 -17.677 1.00 92.38 90 VAL A O 1
ATOM 703 N N . GLU A 1 91 ? 13.378 -7.600 -17.893 1.00 91.44 91 GLU A N 1
ATOM 704 C CA . GLU A 1 91 ? 13.588 -8.114 -19.242 1.00 91.44 91 GLU A CA 1
ATOM 705 C C . GLU A 1 91 ? 13.882 -6.986 -20.242 1.00 91.44 91 GLU A C 1
ATOM 707 O O . GLU A 1 91 ? 14.870 -7.061 -20.976 1.00 91.44 91 GLU A O 1
ATOM 712 N N . ALA A 1 92 ? 13.099 -5.902 -20.222 1.00 92.31 92 ALA A N 1
ATOM 713 C CA . ALA A 1 92 ? 13.317 -4.736 -21.077 1.00 92.31 92 ALA A CA 1
ATOM 714 C C . ALA A 1 92 ? 14.702 -4.099 -20.853 1.00 92.31 92 ALA A C 1
ATOM 716 O O . ALA A 1 92 ? 15.403 -3.790 -21.819 1.00 92.31 92 ALA A O 1
ATOM 717 N N . LEU A 1 93 ? 15.139 -3.958 -19.595 1.00 93.12 93 LEU A N 1
ATOM 718 C CA . LEU A 1 93 ? 16.489 -3.480 -19.267 1.00 93.12 93 LEU A CA 1
ATOM 719 C C . LEU A 1 93 ? 17.582 -4.422 -19.788 1.00 93.12 93 LEU A C 1
ATOM 721 O O . LEU A 1 93 ? 18.620 -3.960 -20.262 1.00 93.12 93 LEU A O 1
ATOM 725 N N . THR A 1 94 ? 17.350 -5.732 -19.710 1.00 91.94 94 THR A N 1
ATOM 726 C CA . THR A 1 94 ? 18.319 -6.754 -20.125 1.00 91.94 94 THR A CA 1
ATOM 727 C C . THR A 1 94 ? 18.481 -6.759 -21.640 1.00 91.94 94 THR A C 1
ATOM 729 O O . THR A 1 94 ? 19.607 -6.700 -22.1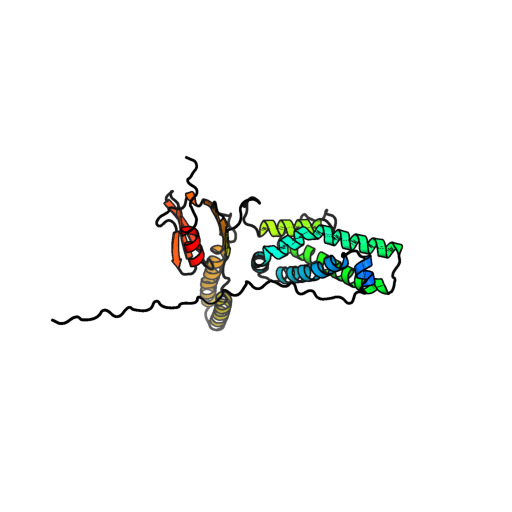31 1.00 91.94 94 THR A O 1
ATOM 732 N N . ARG A 1 95 ? 17.369 -6.726 -22.385 1.00 90.94 95 ARG A N 1
ATOM 733 C CA . ARG A 1 95 ? 17.367 -6.615 -23.850 1.00 90.94 95 ARG A CA 1
ATOM 734 C C . ARG A 1 95 ? 18.065 -5.336 -24.316 1.00 90.94 95 ARG A C 1
ATOM 736 O O . ARG A 1 95 ? 18.887 -5.385 -25.227 1.00 90.94 95 ARG A O 1
ATOM 743 N N . LEU A 1 96 ? 17.792 -4.204 -23.661 1.00 90.69 96 LEU A N 1
ATOM 744 C CA . LEU A 1 96 ? 18.457 -2.934 -23.967 1.00 90.69 96 LEU A CA 1
ATOM 745 C C . LEU A 1 96 ? 19.971 -3.008 -23.716 1.00 90.69 96 LEU A C 1
ATOM 747 O O . LEU A 1 96 ? 20.752 -2.520 -24.529 1.00 90.69 96 LEU A O 1
ATOM 751 N N . HIS A 1 97 ? 20.397 -3.641 -22.619 1.00 90.31 97 HIS A N 1
ATOM 752 C CA . HIS A 1 97 ? 21.818 -3.814 -22.321 1.00 90.31 97 HIS A CA 1
ATOM 753 C C . HIS A 1 97 ? 22.516 -4.744 -23.320 1.00 90.31 97 HIS A C 1
ATOM 755 O O . HIS A 1 97 ? 23.610 -4.429 -23.778 1.00 90.31 97 HIS A O 1
ATOM 761 N N . GLN A 1 98 ? 21.880 -5.858 -23.692 1.00 90.81 98 GLN A N 1
ATOM 762 C CA . GLN A 1 98 ? 22.404 -6.786 -24.698 1.00 90.81 98 GLN A CA 1
ATOM 763 C C . GLN A 1 98 ? 22.586 -6.101 -26.054 1.00 90.81 98 GLN A C 1
ATOM 765 O O . GLN A 1 98 ? 23.643 -6.234 -26.664 1.00 90.81 98 GLN A O 1
ATOM 770 N N . ARG A 1 99 ? 21.606 -5.307 -26.504 1.00 87.12 99 ARG A N 1
ATOM 771 C CA . ARG A 1 99 ? 21.741 -4.549 -27.757 1.00 87.12 99 ARG A CA 1
ATOM 772 C C . ARG A 1 99 ? 22.880 -3.548 -27.712 1.00 87.12 99 ARG A C 1
ATOM 774 O O . ARG A 1 99 ? 23.648 -3.470 -28.661 1.00 87.12 99 ARG A O 1
ATOM 781 N N . LEU A 1 100 ? 23.044 -2.851 -26.591 1.00 86.62 100 LEU A N 1
ATOM 782 C CA . LEU A 1 100 ? 24.159 -1.927 -26.422 1.00 86.62 100 LEU A CA 1
ATOM 783 C C . LEU A 1 100 ? 25.529 -2.619 -26.542 1.00 86.62 100 LEU A C 1
ATOM 785 O O . LEU A 1 100 ? 26.476 -2.006 -27.026 1.00 86.62 100 LEU A O 1
ATOM 789 N N . GLN A 1 101 ? 25.642 -3.886 -26.131 1.00 88.25 101 GLN A N 1
ATOM 790 C CA . GLN A 1 101 ? 26.876 -4.656 -26.316 1.00 88.25 101 GLN A CA 1
ATOM 791 C C . GLN A 1 101 ? 27.125 -5.044 -27.780 1.00 88.25 101 GLN A C 1
ATOM 793 O O . GLN A 1 101 ? 28.279 -5.102 -28.193 1.00 88.25 101 GLN A O 1
ATOM 798 N N . VAL A 1 102 ? 26.068 -5.303 -28.557 1.00 89.88 102 VAL A N 1
ATOM 799 C CA . VAL A 1 102 ? 26.171 -5.730 -29.963 1.00 89.88 102 VAL A CA 1
ATOM 800 C C . VAL A 1 102 ? 26.368 -4.544 -30.913 1.00 89.88 102 VAL A C 1
ATOM 802 O O . VAL A 1 102 ? 27.215 -4.603 -31.797 1.00 89.88 102 VAL A O 1
ATOM 805 N N . GLU A 1 103 ? 25.596 -3.471 -30.740 1.00 84.75 103 GLU A N 1
ATOM 806 C CA . GLU A 1 103 ? 25.550 -2.322 -31.660 1.00 84.75 103 GLU A CA 1
ATOM 807 C C . GLU A 1 103 ? 26.532 -1.201 -31.273 1.00 84.75 103 GLU A C 1
ATOM 809 O O . GLU A 1 103 ? 26.801 -0.300 -32.067 1.00 84.75 103 GLU A O 1
ATOM 814 N N . GLY A 1 104 ? 27.084 -1.247 -30.057 1.00 78.69 104 GLY A N 1
ATOM 815 C CA . GLY A 1 104 ? 27.908 -0.174 -29.508 1.00 78.69 104 GLY A CA 1
ATOM 816 C C . GLY A 1 104 ? 27.098 1.076 -29.142 1.00 78.69 104 GLY A C 1
ATOM 817 O O . GLY A 1 104 ? 25.895 1.185 -29.385 1.00 78.69 104 GLY A O 1
ATOM 818 N N . ALA A 1 105 ? 27.759 2.045 -28.504 1.00 75.00 105 ALA A N 1
ATOM 819 C CA . ALA A 1 105 ? 27.131 3.296 -28.082 1.00 75.00 105 ALA A CA 1
ATOM 820 C C . ALA A 1 105 ? 26.902 4.229 -29.286 1.00 75.00 10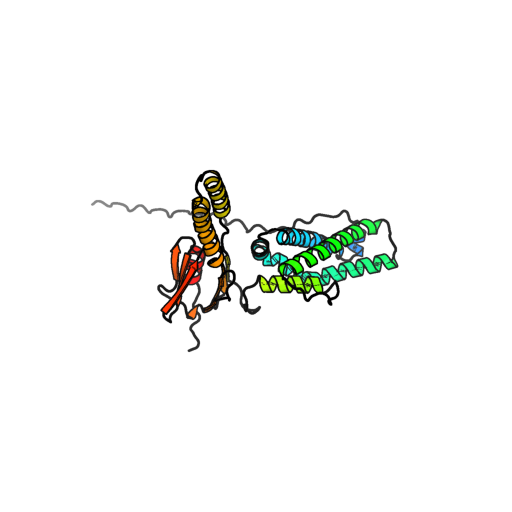5 ALA A C 1
ATOM 822 O O . ALA A 1 105 ? 27.667 5.159 -29.522 1.00 75.00 105 ALA A O 1
ATOM 823 N N . SER A 1 106 ? 25.854 3.959 -30.064 1.00 79.19 106 SER A N 1
ATOM 824 C CA . SER A 1 106 ? 25.385 4.862 -31.120 1.00 79.19 106 SER A CA 1
ATOM 825 C C . SER A 1 106 ? 24.704 6.099 -30.514 1.00 79.19 106 SER A C 1
ATOM 827 O O . SER A 1 106 ? 23.991 5.976 -29.517 1.00 79.19 106 SER A O 1
ATOM 829 N N . GLU A 1 107 ? 24.859 7.279 -31.130 1.00 78.12 107 GLU A N 1
ATOM 830 C CA . GLU A 1 107 ? 24.316 8.562 -30.627 1.00 78.12 107 GLU A CA 1
ATOM 831 C C . GLU A 1 107 ? 22.797 8.532 -30.374 1.00 78.12 107 GLU A C 1
ATOM 833 O O . GLU A 1 107 ? 22.301 9.179 -29.455 1.00 78.12 107 GLU A O 1
ATOM 838 N N . GLY A 1 108 ? 22.046 7.724 -31.129 1.00 79.06 108 GLY A N 1
ATOM 839 C CA . GLY A 1 108 ? 20.610 7.544 -30.905 1.00 79.06 108 GLY A CA 1
ATOM 840 C C . GLY A 1 108 ? 20.268 6.818 -29.597 1.00 79.06 108 GLY A C 1
ATOM 841 O O . GLY A 1 108 ? 19.219 7.082 -29.016 1.00 79.06 108 GLY A O 1
ATOM 842 N N . LEU A 1 109 ? 21.139 5.927 -29.106 1.00 81.50 109 LEU A N 1
ATOM 843 C CA . LEU A 1 109 ? 20.869 5.049 -27.959 1.00 81.50 109 LEU A CA 1
ATOM 844 C C . LEU A 1 109 ? 21.146 5.707 -26.596 1.00 81.50 109 LEU A C 1
ATOM 846 O O . LEU A 1 109 ? 20.632 5.237 -25.579 1.00 81.50 109 LEU A O 1
ATOM 850 N N . GLU A 1 110 ? 21.919 6.797 -26.569 1.00 84.81 110 GLU A N 1
ATOM 851 C CA . GLU A 1 110 ? 22.243 7.601 -25.377 1.00 84.81 110 GLU A CA 1
ATOM 852 C C . GLU A 1 110 ? 21.022 7.916 -24.479 1.00 84.81 110 GLU A C 1
ATOM 854 O O . GLU A 1 110 ? 21.060 7.573 -23.292 1.00 84.81 110 GLU A O 1
ATOM 859 N N . PRO A 1 111 ? 19.895 8.465 -24.985 1.00 86.94 111 PRO A N 1
ATOM 860 C CA . PRO A 1 111 ? 18.729 8.767 -24.147 1.00 86.94 111 PRO A CA 1
ATOM 861 C C . PRO A 1 111 ? 18.071 7.517 -23.540 1.00 86.94 111 PRO A C 1
ATOM 863 O O . PRO A 1 111 ? 17.635 7.541 -22.385 1.00 86.94 111 PRO A O 1
ATOM 866 N N . ALA A 1 112 ? 18.027 6.399 -24.274 1.00 87.81 112 ALA A N 1
ATOM 867 C CA . ALA A 1 112 ? 17.511 5.132 -23.749 1.00 87.81 112 ALA A CA 1
ATOM 868 C C . ALA A 1 112 ? 18.427 4.578 -22.644 1.00 87.81 112 ALA A C 1
ATOM 870 O O . ALA A 1 112 ? 17.958 4.059 -21.628 1.00 87.81 112 ALA A O 1
ATOM 871 N N . LEU A 1 113 ? 19.738 4.755 -22.803 1.00 89.56 113 LEU A N 1
ATOM 872 C CA . LEU A 1 113 ? 20.747 4.386 -21.818 1.00 89.56 113 LEU A CA 1
ATOM 873 C C . LEU A 1 113 ? 20.622 5.246 -20.548 1.00 89.56 113 LEU A C 1
ATOM 875 O O . LEU A 1 113 ? 20.678 4.727 -19.429 1.00 89.56 113 LEU A O 1
ATOM 879 N N . GLU A 1 114 ? 20.398 6.554 -20.688 1.00 91.88 114 GLU A N 1
ATOM 880 C CA . GLU A 1 114 ? 20.160 7.444 -19.551 1.00 91.88 114 GLU A CA 1
ATOM 881 C C . GLU A 1 114 ? 18.897 7.040 -18.771 1.00 91.88 114 GLU A C 1
ATOM 883 O O . GLU A 1 114 ? 18.927 6.959 -17.536 1.00 91.88 114 GLU A O 1
ATOM 888 N N . LEU A 1 115 ? 17.808 6.715 -19.478 1.00 91.81 115 LEU A N 1
ATOM 889 C CA . LEU A 1 115 ? 16.575 6.198 -18.881 1.00 91.81 115 LEU A CA 1
ATOM 890 C C . LEU A 1 115 ? 16.834 4.892 -18.115 1.00 91.81 115 LEU A C 1
ATOM 892 O O . LEU A 1 115 ? 16.457 4.775 -16.946 1.00 91.81 115 LEU A O 1
ATOM 896 N N . ALA A 1 116 ? 17.553 3.945 -18.719 1.00 93.00 116 ALA A N 1
ATOM 897 C CA . ALA A 1 116 ? 17.917 2.681 -18.085 1.00 93.00 116 ALA A CA 1
ATOM 898 C C . ALA A 1 116 ? 18.767 2.880 -16.819 1.00 93.00 116 ALA A C 1
ATOM 900 O O . ALA A 1 116 ? 18.499 2.268 -15.782 1.00 93.00 116 ALA A O 1
ATOM 901 N N . ARG A 1 117 ? 19.753 3.790 -16.856 1.00 94.69 117 ARG A N 1
ATOM 902 C CA . ARG A 1 117 ? 20.563 4.164 -15.680 1.00 94.69 117 ARG A CA 1
ATOM 903 C C . ARG A 1 117 ? 19.693 4.761 -14.572 1.00 94.69 117 ARG A C 1
ATOM 905 O O . ARG A 1 117 ? 19.889 4.424 -13.402 1.00 94.69 117 ARG A O 1
ATOM 912 N N . LYS A 1 118 ? 18.738 5.637 -14.909 1.00 95.69 118 LYS A N 1
ATOM 913 C CA . LYS A 1 118 ? 17.803 6.234 -13.938 1.00 95.69 118 LYS A CA 1
ATOM 914 C C . LYS A 1 118 ? 16.928 5.170 -13.283 1.00 95.69 118 LYS A C 1
ATOM 916 O O . LYS A 1 118 ? 16.838 5.149 -12.056 1.00 95.69 118 LYS A O 1
ATOM 921 N N . ILE A 1 119 ? 16.357 4.265 -14.074 1.00 95.44 119 ILE A N 1
ATOM 922 C CA . ILE A 1 119 ? 15.534 3.161 -13.572 1.00 95.44 119 ILE A CA 1
ATOM 923 C C . ILE A 1 119 ? 16.357 2.253 -12.662 1.00 95.44 119 ILE A C 1
ATOM 925 O O . ILE A 1 119 ? 15.941 2.016 -11.532 1.00 95.44 119 ILE A O 1
ATOM 929 N N . LYS A 1 120 ? 17.561 1.835 -13.078 1.00 94.31 120 LYS A N 1
ATOM 930 C CA . LYS A 1 120 ? 18.446 1.006 -12.246 1.00 94.31 120 LYS A CA 1
ATOM 931 C C . LYS A 1 120 ? 18.756 1.673 -10.900 1.00 94.31 120 LYS A C 1
ATOM 933 O O . LYS A 1 120 ? 18.648 1.032 -9.862 1.00 94.31 120 LYS A O 1
ATOM 938 N N . ARG A 1 121 ? 19.062 2.977 -10.890 1.00 95.06 121 ARG A N 1
ATOM 939 C CA . ARG A 1 121 ? 19.299 3.737 -9.646 1.00 95.06 121 ARG A CA 1
ATOM 940 C C . ARG A 1 121 ? 18.063 3.796 -8.746 1.00 95.06 121 ARG A C 1
ATOM 942 O O . ARG A 1 121 ? 18.201 3.649 -7.533 1.00 95.06 121 ARG A O 1
ATOM 949 N N . LEU A 1 122 ? 16.877 4.043 -9.309 1.00 95.00 122 LEU A N 1
ATOM 950 C CA . LEU A 1 122 ? 15.627 4.044 -8.540 1.00 95.00 122 LEU A CA 1
ATOM 951 C C . LEU A 1 122 ? 15.331 2.663 -7.960 1.00 95.00 122 LEU A C 1
ATOM 953 O O . LEU A 1 122 ? 14.969 2.569 -6.793 1.00 95.00 122 LEU A O 1
ATOM 957 N N . ARG A 1 123 ? 15.558 1.611 -8.746 1.00 94.25 123 ARG A N 1
ATOM 958 C CA . ARG A 1 123 ? 15.386 0.213 -8.357 1.00 94.25 123 ARG A CA 1
ATOM 959 C C . ARG A 1 123 ? 16.224 -0.141 -7.129 1.00 94.25 123 ARG A C 1
ATOM 961 O O . ARG A 1 123 ? 15.667 -0.552 -6.119 1.00 94.25 123 ARG A O 1
ATOM 968 N N . THR A 1 124 ? 17.527 0.146 -7.158 1.00 92.69 124 THR A N 1
ATOM 969 C CA . THR A 1 124 ? 18.429 -0.086 -6.016 1.00 92.69 124 THR A CA 1
ATOM 970 C C . THR A 1 124 ? 18.021 0.725 -4.782 1.00 92.69 124 THR A C 1
ATOM 972 O O . THR A 1 124 ? 18.088 0.242 -3.655 1.00 92.69 124 THR A O 1
ATOM 975 N N . ARG A 1 125 ? 17.571 1.975 -4.958 1.00 94.88 125 ARG A N 1
ATOM 976 C CA . ARG A 1 125 ? 17.087 2.791 -3.830 1.00 94.88 125 ARG A CA 1
ATOM 977 C C . ARG A 1 125 ? 15.806 2.233 -3.227 1.00 94.88 125 ARG A C 1
ATOM 979 O O . ARG A 1 125 ? 15.679 2.223 -2.006 1.00 94.88 125 ARG A O 1
ATOM 986 N N . LEU A 1 126 ? 14.867 1.807 -4.069 1.00 94.06 126 LEU A N 1
ATOM 987 C CA . LEU A 1 126 ? 13.635 1.163 -3.635 1.00 94.06 126 LEU A CA 1
ATOM 988 C C . LEU A 1 126 ? 13.940 -0.112 -2.868 1.00 94.06 126 LEU A C 1
ATOM 990 O O . LEU A 1 126 ? 13.408 -0.270 -1.781 1.00 94.06 126 LEU A O 1
ATOM 994 N N . GLU A 1 127 ? 14.845 -0.943 -3.370 1.00 92.38 127 GLU A N 1
ATOM 995 C CA . GLU A 1 127 ? 15.271 -2.178 -2.717 1.00 92.38 127 GLU A CA 1
ATOM 996 C C . GLU A 1 127 ? 15.791 -1.916 -1.298 1.00 92.38 127 GLU A C 1
ATOM 998 O O . GLU A 1 127 ? 15.245 -2.448 -0.330 1.00 92.38 127 GLU A O 1
ATOM 1003 N N . VAL A 1 128 ? 16.734 -0.977 -1.148 1.00 91.31 128 VAL A N 1
ATOM 1004 C CA . VAL A 1 128 ? 17.259 -0.560 0.164 1.00 91.31 128 VAL A CA 1
ATOM 1005 C C . VAL A 1 128 ? 16.156 -0.014 1.074 1.00 91.31 128 VAL A C 1
ATOM 1007 O O . VAL A 1 128 ? 16.162 -0.267 2.279 1.00 91.31 128 VAL A O 1
ATOM 1010 N N . LEU A 1 129 ? 15.211 0.760 0.534 1.00 93.06 129 LEU A N 1
ATOM 1011 C CA . LEU A 1 129 ? 14.085 1.267 1.317 1.00 93.06 129 LEU A CA 1
ATOM 1012 C C . LEU A 1 129 ? 13.153 0.134 1.749 1.00 93.06 129 LEU A C 1
ATOM 1014 O O . LEU A 1 129 ? 12.748 0.125 2.905 1.00 93.06 129 LEU A O 1
ATOM 1018 N N . THR A 1 130 ? 12.826 -0.805 0.861 1.00 91.81 130 THR A N 1
ATOM 1019 C CA . THR A 1 130 ? 11.966 -1.950 1.175 1.00 91.81 130 THR A CA 1
ATOM 1020 C C . THR A 1 130 ? 12.600 -2.851 2.225 1.00 91.81 130 THR A C 1
ATOM 1022 O O . THR A 1 130 ? 11.934 -3.155 3.207 1.00 91.81 130 THR A O 1
ATOM 1025 N N . ASP A 1 131 ? 13.895 -3.160 2.112 1.00 89.56 131 ASP A N 1
ATOM 1026 C CA . ASP A 1 131 ? 14.623 -3.950 3.111 1.00 89.56 131 ASP A CA 1
ATOM 1027 C C . ASP A 1 131 ? 14.591 -3.277 4.488 1.00 89.56 131 ASP A C 1
ATOM 1029 O O . ASP A 1 131 ? 14.250 -3.903 5.488 1.00 89.56 131 ASP A O 1
ATOM 1033 N N . ARG A 1 132 ? 14.855 -1.962 4.540 1.00 86.94 132 ARG A N 1
ATOM 1034 C CA . ARG A 1 132 ? 14.783 -1.172 5.784 1.00 86.94 132 ARG A CA 1
ATOM 1035 C C . ARG A 1 132 ? 13.383 -1.089 6.386 1.00 86.94 132 ARG A C 1
ATOM 1037 O O . ARG A 1 132 ? 13.261 -0.716 7.545 1.00 86.94 132 ARG A O 1
ATOM 1044 N N . ARG A 1 133 ? 12.324 -1.295 5.598 1.00 86.62 133 ARG A N 1
ATOM 1045 C CA . ARG A 1 133 ? 10.937 -1.270 6.092 1.00 86.62 133 ARG A CA 1
ATOM 1046 C C . ARG A 1 133 ? 10.432 -2.644 6.494 1.00 86.62 133 ARG A C 1
ATOM 1048 O O . ARG A 1 133 ? 9.527 -2.722 7.315 1.00 86.62 133 ARG A O 1
ATOM 1055 N N . LEU A 1 134 ? 10.977 -3.692 5.892 1.00 84.25 134 LEU A N 1
ATOM 1056 C CA . LEU A 1 134 ? 10.625 -5.072 6.187 1.00 84.25 134 LEU A CA 1
ATOM 1057 C C . LEU A 1 134 ? 11.423 -5.649 7.361 1.00 84.25 134 LEU A C 1
ATOM 1059 O O . LEU A 1 134 ? 11.101 -6.752 7.792 1.00 84.25 134 LEU A O 1
ATOM 1063 N N . ASP A 1 135 ? 12.446 -4.936 7.852 1.00 79.81 135 ASP A N 1
ATOM 1064 C CA . ASP A 1 135 ? 13.429 -5.431 8.829 1.00 79.81 135 ASP A CA 1
ATOM 1065 C C . ASP A 1 135 ? 14.004 -6.807 8.430 1.00 79.81 135 ASP A C 1
ATOM 1067 O O . ASP A 1 135 ? 14.393 -7.629 9.260 1.00 79.81 135 ASP A O 1
ATOM 1071 N N . SER A 1 136 ? 14.059 -7.075 7.122 1.00 61.16 136 SER A N 1
ATOM 1072 C CA . SER A 1 136 ? 14.495 -8.346 6.557 1.00 61.16 136 SER A CA 1
ATOM 1073 C C . SER A 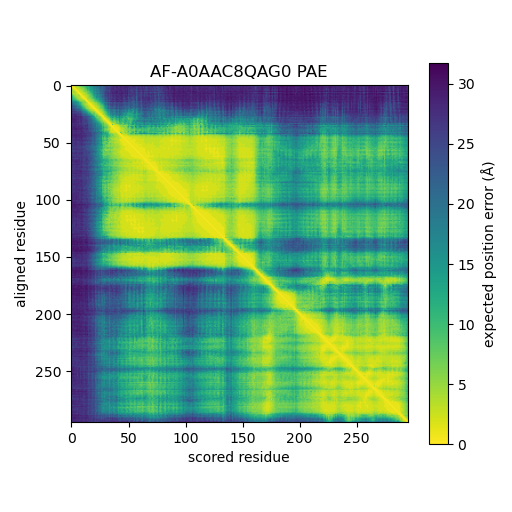1 136 ? 16.018 -8.371 6.473 1.00 61.16 136 SER A C 1
ATOM 1075 O O . SER A 1 136 ? 16.604 -8.077 5.434 1.00 61.16 136 SER A O 1
ATOM 1077 N N . GLY A 1 137 ? 16.666 -8.714 7.588 1.00 57.41 137 GLY A N 1
ATOM 1078 C CA . GLY A 1 137 ? 18.119 -8.911 7.665 1.00 57.41 137 GLY A CA 1
ATOM 1079 C C . GLY A 1 137 ? 18.657 -10.086 6.831 1.00 57.41 137 GLY A C 1
ATOM 1080 O O . GLY A 1 137 ? 19.865 -10.194 6.660 1.00 57.41 137 GLY A O 1
ATOM 1081 N N . ASP A 1 138 ? 17.780 -10.930 6.277 1.00 56.62 138 ASP A N 1
ATOM 1082 C CA . ASP A 1 138 ? 18.140 -12.226 5.679 1.00 56.62 138 ASP A CA 1
ATOM 1083 C C . ASP A 1 138 ? 18.290 -12.240 4.146 1.00 56.62 138 ASP A C 1
ATOM 1085 O O . ASP A 1 138 ? 18.675 -13.258 3.570 1.00 56.62 138 ASP A O 1
ATOM 1089 N N . SER A 1 139 ? 18.011 -11.142 3.438 1.00 56.34 139 SER A N 1
ATOM 1090 C CA . SER A 1 139 ? 17.886 -11.161 1.965 1.00 56.34 139 SER A CA 1
ATOM 1091 C C . SER A 1 139 ? 19.215 -11.060 1.192 1.00 56.34 139 SER A C 1
ATOM 1093 O O . SER A 1 139 ? 19.223 -10.740 0.003 1.00 56.34 139 SER A O 1
ATOM 1095 N N . GLN A 1 140 ? 20.365 -11.297 1.831 1.00 59.38 140 GLN A N 1
ATOM 1096 C CA . GLN A 1 140 ? 21.681 -10.990 1.247 1.00 59.38 140 GLN A CA 1
ATOM 1097 C C . GLN A 1 140 ? 22.107 -11.928 0.095 1.00 59.38 140 GLN A C 1
ATOM 1099 O O . GLN A 1 140 ? 23.013 -11.582 -0.658 1.00 59.38 140 GLN A O 1
ATOM 1104 N N . TRP A 1 141 ? 21.452 -13.081 -0.083 1.00 61.56 141 TRP A N 1
ATOM 1105 C CA . TRP A 1 141 ? 21.853 -14.131 -1.035 1.00 61.56 141 TRP A CA 1
ATOM 1106 C C . TRP A 1 141 ? 21.067 -14.159 -2.362 1.00 61.56 141 TRP A C 1
ATOM 1108 O O . TRP A 1 141 ? 21.330 -15.016 -3.205 1.00 61.56 141 TRP A O 1
ATOM 1118 N N . MET A 1 142 ? 20.121 -13.241 -2.589 1.00 64.69 142 MET A N 1
ATOM 1119 C CA . MET A 1 142 ? 19.302 -13.219 -3.813 1.00 64.69 142 MET A CA 1
ATOM 1120 C C . MET A 1 142 ? 19.879 -12.328 -4.922 1.00 64.69 142 MET A C 1
ATOM 1122 O O . MET A 1 142 ? 20.448 -11.269 -4.664 1.00 64.69 142 MET A O 1
ATOM 1126 N N . THR A 1 143 ? 19.681 -12.736 -6.180 1.00 67.88 143 THR A N 1
ATOM 1127 C CA . THR A 1 143 ? 20.065 -11.970 -7.377 1.00 67.88 143 THR A CA 1
ATOM 1128 C C . THR A 1 143 ? 19.291 -10.644 -7.460 1.00 67.88 143 THR A C 1
ATOM 1130 O O . THR A 1 143 ? 18.079 -10.628 -7.232 1.00 67.88 143 THR A O 1
ATOM 1133 N N . GLU A 1 144 ? 19.957 -9.549 -7.868 1.00 64.38 144 GLU A N 1
ATOM 1134 C CA . GLU A 1 144 ? 19.400 -8.175 -7.946 1.00 64.38 144 GLU A CA 1
ATOM 1135 C C . GLU A 1 144 ? 18.035 -8.092 -8.662 1.00 64.38 144 GLU A C 1
ATOM 1137 O O . GLU A 1 144 ? 17.213 -7.226 -8.375 1.00 64.38 144 GLU A O 1
ATOM 1142 N N . GLY A 1 145 ? 17.767 -8.977 -9.627 1.00 63.94 145 GLY A N 1
ATOM 1143 C CA . GLY A 1 145 ? 16.502 -9.056 -10.367 1.00 63.94 145 GLY A CA 1
ATOM 1144 C C . GLY A 1 145 ? 15.315 -9.526 -9.522 1.00 63.94 145 GLY A C 1
ATOM 1145 O O . GLY A 1 145 ? 14.243 -8.931 -9.569 1.00 63.94 145 GLY A O 1
ATOM 1146 N N . ILE A 1 146 ? 15.518 -10.568 -8.726 1.00 75.19 146 ILE A N 1
ATOM 1147 C CA . ILE A 1 146 ? 14.450 -11.279 -8.011 1.00 75.19 146 ILE A CA 1
ATOM 1148 C C . ILE A 1 146 ? 14.151 -10.583 -6.679 1.00 75.19 146 ILE A C 1
ATOM 1150 O O . ILE A 1 146 ? 12.998 -10.503 -6.256 1.00 75.19 146 ILE A O 1
ATOM 1154 N N . ARG A 1 147 ? 15.183 -9.988 -6.071 1.00 82.88 147 ARG A N 1
ATOM 1155 C CA . ARG A 1 147 ? 15.115 -9.406 -4.732 1.00 82.88 147 ARG A CA 1
ATOM 1156 C C . ARG A 1 147 ? 14.110 -8.261 -4.609 1.00 82.88 147 ARG A C 1
ATOM 1158 O O . ARG A 1 147 ? 13.307 -8.275 -3.682 1.00 82.88 147 ARG A O 1
ATOM 1165 N N . LEU A 1 148 ? 14.084 -7.302 -5.543 1.00 88.31 148 LEU A N 1
ATOM 1166 C CA . LEU A 1 148 ? 13.107 -6.206 -5.463 1.00 88.31 148 LEU A CA 1
ATOM 1167 C C . LEU A 1 148 ? 11.667 -6.699 -5.659 1.00 88.31 148 LEU A C 1
ATOM 1169 O O . LEU A 1 148 ? 10.790 -6.281 -4.907 1.00 88.31 148 LEU A O 1
ATOM 1173 N N . ALA A 1 149 ? 11.420 -7.574 -6.640 1.00 88.69 149 ALA A N 1
ATOM 1174 C CA . ALA A 1 149 ? 10.085 -8.115 -6.903 1.00 88.69 149 ALA A CA 1
ATOM 1175 C C . ALA A 1 149 ? 9.533 -8.822 -5.660 1.00 88.69 149 ALA A C 1
ATOM 1177 O O . ALA A 1 149 ? 8.408 -8.567 -5.231 1.00 88.69 149 ALA A O 1
ATOM 1178 N N . GLU A 1 150 ? 10.364 -9.663 -5.043 1.00 87.62 150 GLU A N 1
ATOM 1179 C CA . GLU A 1 150 ? 10.003 -10.404 -3.845 1.00 87.62 150 GLU A CA 1
ATOM 1180 C C . GLU A 1 150 ? 9.828 -9.488 -2.634 1.00 87.62 150 GLU A C 1
ATOM 1182 O O . GLU A 1 150 ? 8.846 -9.619 -1.907 1.00 87.62 150 GLU A O 1
ATOM 1187 N N . ASN A 1 151 ? 10.713 -8.511 -2.437 1.00 89.62 151 ASN A N 1
ATOM 1188 C CA . ASN A 1 151 ? 10.572 -7.532 -1.365 1.00 89.62 151 ASN A CA 1
ATOM 1189 C C . ASN A 1 151 ? 9.299 -6.697 -1.519 1.00 89.62 151 ASN A C 1
ATOM 1191 O O . ASN A 1 151 ? 8.586 -6.479 -0.542 1.00 89.62 151 ASN A O 1
ATOM 1195 N N . LEU A 1 152 ? 8.969 -6.250 -2.732 1.00 90.75 152 LEU A N 1
ATOM 1196 C CA . LEU A 1 152 ? 7.724 -5.530 -2.989 1.00 90.75 152 LEU A CA 1
ATOM 1197 C C . LEU A 1 152 ? 6.504 -6.432 -2.778 1.00 90.75 152 LEU A C 1
ATOM 1199 O O . LEU A 1 152 ? 5.527 -5.968 -2.198 1.00 90.75 152 LEU A O 1
ATOM 1203 N N . ALA A 1 153 ? 6.570 -7.710 -3.159 1.00 87.94 153 ALA A N 1
ATOM 1204 C CA . ALA A 1 153 ? 5.510 -8.681 -2.896 1.00 87.94 153 ALA A CA 1
ATOM 1205 C C . ALA A 1 153 ? 5.338 -8.955 -1.390 1.00 87.94 153 ALA A C 1
ATOM 1207 O O . ALA A 1 153 ? 4.215 -8.961 -0.892 1.00 87.94 153 ALA A O 1
ATOM 1208 N N . ARG A 1 154 ? 6.431 -9.111 -0.632 1.00 85.94 154 ARG A N 1
ATOM 1209 C CA . ARG A 1 154 ? 6.413 -9.239 0.838 1.00 85.94 154 ARG A CA 1
ATOM 1210 C C . ARG A 1 154 ? 5.858 -7.982 1.493 1.00 85.94 154 ARG A C 1
ATOM 1212 O O . ARG A 1 154 ? 5.069 -8.062 2.431 1.00 85.94 154 ARG A O 1
ATOM 1219 N N . LEU A 1 155 ? 6.237 -6.812 0.986 1.00 88.50 155 LEU A N 1
ATOM 1220 C CA . LEU A 1 155 ? 5.710 -5.539 1.452 1.00 88.50 155 LEU A CA 1
ATOM 1221 C C . LEU A 1 155 ? 4.213 -5.434 1.160 1.00 88.50 155 LEU A C 1
ATOM 1223 O O . LEU A 1 155 ? 3.456 -5.070 2.052 1.00 88.50 155 LEU A O 1
ATOM 1227 N N . GLU A 1 156 ? 3.763 -5.831 -0.028 1.00 86.75 156 GLU A N 1
ATOM 1228 C CA . GLU A 1 156 ? 2.342 -5.925 -0.352 1.00 86.75 156 GLU A CA 1
ATOM 1229 C C . GLU A 1 156 ? 1.612 -6.871 0.613 1.00 86.75 156 GLU A C 1
ATOM 1231 O O . GLU A 1 156 ? 0.597 -6.485 1.188 1.00 86.75 156 GLU A O 1
ATOM 1236 N N . GLN A 1 157 ? 2.150 -8.070 0.858 1.00 80.69 157 GLN A N 1
ATOM 1237 C CA . GLN A 1 157 ? 1.587 -9.057 1.787 1.00 80.69 157 GLN A CA 1
ATOM 1238 C C . GLN A 1 157 ? 1.508 -8.536 3.227 1.00 80.69 157 GLN A C 1
ATOM 1240 O O . GLN A 1 157 ? 0.518 -8.780 3.910 1.00 80.69 157 GLN A O 1
ATOM 1245 N N . ASN A 1 158 ? 2.511 -7.781 3.679 1.00 79.62 158 ASN A N 1
ATOM 1246 C CA . ASN A 1 158 ? 2.521 -7.169 5.008 1.00 79.62 158 ASN A CA 1
ATOM 1247 C C . ASN A 1 158 ? 1.514 -6.018 5.141 1.00 79.62 158 ASN A C 1
ATOM 1249 O O . ASN A 1 158 ? 0.984 -5.783 6.235 1.00 79.62 158 ASN A O 1
ATOM 1253 N N . LEU A 1 159 ? 1.258 -5.302 4.042 1.00 78.19 159 LEU A N 1
ATOM 1254 C CA . LEU A 1 159 ? 0.243 -4.251 3.970 1.00 78.19 159 LEU A CA 1
ATOM 1255 C C . LEU A 1 159 ? -1.173 -4.815 3.802 1.00 78.19 159 LEU A C 1
ATOM 1257 O O . LEU A 1 159 ? -2.137 -4.162 4.214 1.00 78.19 159 LEU A O 1
ATOM 1261 N N . LEU A 1 160 ? -1.301 -6.001 3.207 1.00 70.94 160 LEU A N 1
ATOM 1262 C CA . LEU A 1 160 ? -2.544 -6.749 3.107 1.00 70.94 160 LEU A CA 1
ATOM 1263 C C . LEU A 1 160 ? -2.935 -7.332 4.475 1.00 70.94 160 LEU A C 1
ATOM 1265 O O . LEU A 1 160 ? -2.085 -7.650 5.311 1.00 70.94 160 LEU A O 1
ATOM 1269 N N . PRO A 1 161 ? -4.241 -7.479 4.740 1.00 61.25 161 PRO A N 1
ATOM 1270 C CA . PRO A 1 161 ? -4.697 -8.183 5.921 1.00 61.25 161 PRO A CA 1
ATOM 1271 C C . PRO A 1 161 ? -4.159 -9.617 5.907 1.00 61.25 161 PRO A C 1
ATOM 1273 O O . PRO A 1 161 ? -4.253 -10.299 4.881 1.00 61.25 161 PRO A O 1
ATOM 1276 N N . PRO A 1 162 ? -3.663 -10.114 7.050 1.00 57.69 162 PRO A N 1
ATOM 1277 C CA . PRO A 1 162 ? -3.238 -11.498 7.160 1.00 57.69 162 PRO A CA 1
ATOM 1278 C C . PRO A 1 162 ? -4.418 -12.415 6.814 1.00 57.69 162 PRO A C 1
ATOM 1280 O O . PRO A 1 162 ? -5.527 -12.238 7.314 1.00 57.69 162 PRO A O 1
ATOM 1283 N N . ALA A 1 163 ? -4.172 -13.383 5.936 1.00 54.00 163 ALA A N 1
ATOM 1284 C CA . ALA A 1 163 ? -5.089 -14.458 5.560 1.00 54.00 163 ALA A CA 1
ATOM 1285 C C . ALA A 1 163 ? -6.338 -14.104 4.733 1.00 54.00 163 ALA A C 1
ATOM 1287 O O . ALA A 1 163 ? -7.211 -14.965 4.626 1.00 54.00 163 ALA A O 1
ATOM 1288 N N . VAL A 1 164 ? -6.452 -12.932 4.099 1.00 55.00 164 VAL A N 1
ATOM 1289 C CA . VAL A 1 164 ? -7.425 -12.779 2.998 1.00 55.00 164 VAL A CA 1
ATOM 1290 C C . VAL A 1 164 ? -6.885 -13.590 1.821 1.00 55.00 164 VAL A C 1
ATOM 1292 O O . VAL A 1 164 ? -5.956 -13.159 1.145 1.00 55.00 164 VAL A O 1
ATOM 1295 N N . SER A 1 165 ? -7.409 -14.812 1.652 1.00 56.75 165 SER A N 1
ATOM 1296 C CA . SER A 1 165 ? -7.170 -15.644 0.465 1.00 56.75 165 SER A CA 1
ATOM 1297 C C . SER A 1 165 ? -7.323 -14.766 -0.777 1.00 56.75 165 SER A C 1
ATOM 1299 O O . SER A 1 165 ? -8.181 -13.884 -0.782 1.00 56.75 165 SER A O 1
ATOM 1301 N N . SER A 1 166 ? -6.521 -14.985 -1.818 1.00 55.22 166 SER A N 1
ATOM 1302 C CA . SER A 1 166 ? -6.580 -14.222 -3.077 1.00 55.22 166 SER A CA 1
ATOM 1303 C C . SER A 1 166 ? -7.994 -14.136 -3.681 1.00 55.22 166 SER A C 1
ATOM 1305 O O . SER A 1 166 ? -8.272 -13.229 -4.462 1.00 55.22 166 SER A O 1
ATOM 1307 N N . GLU A 1 167 ? -8.900 -15.031 -3.278 1.00 58.09 167 GLU A N 1
ATOM 1308 C CA . GLU A 1 167 ? -10.315 -15.064 -3.658 1.00 58.09 167 GLU A CA 1
ATOM 1309 C C . GLU A 1 167 ? -11.230 -14.121 -2.848 1.00 58.09 167 GLU A C 1
ATOM 1311 O O . GLU A 1 167 ? -12.311 -13.746 -3.307 1.00 58.09 167 GLU A O 1
ATOM 1316 N N . GLU A 1 168 ? -10.843 -13.710 -1.638 1.00 68.12 168 GLU A N 1
ATOM 1317 C CA . GLU A 1 168 ? -11.664 -12.830 -0.805 1.00 68.12 168 GLU A CA 1
ATOM 1318 C C . GLU A 1 168 ? -11.483 -11.362 -1.218 1.00 68.12 168 GLU A C 1
ATOM 1320 O O . GLU A 1 168 ? -10.540 -10.666 -0.844 1.00 68.12 168 GLU A O 1
ATOM 1325 N N . LYS A 1 169 ? -12.455 -10.852 -1.977 1.00 75.69 169 LYS A N 1
ATOM 1326 C CA . LYS A 1 169 ? -12.521 -9.435 -2.340 1.00 75.69 169 LYS A CA 1
ATOM 1327 C C . LYS A 1 169 ? -12.703 -8.566 -1.091 1.00 75.69 169 LYS A C 1
ATOM 1329 O O . LYS A 1 169 ? -13.727 -8.647 -0.418 1.00 75.69 169 LYS A O 1
ATOM 1334 N N . VAL A 1 170 ? -11.747 -7.684 -0.804 1.00 76.19 170 VAL A N 1
ATOM 1335 C CA . VAL A 1 170 ? -11.896 -6.656 0.240 1.00 76.19 170 VAL A CA 1
ATOM 1336 C C . VAL A 1 170 ? -12.979 -5.664 -0.200 1.00 76.19 170 VAL A C 1
ATOM 1338 O O . VAL A 1 170 ? -12.849 -5.020 -1.239 1.00 76.19 170 VAL A O 1
ATOM 1341 N N . LEU A 1 171 ? -14.063 -5.558 0.572 1.00 79.31 171 LEU A N 1
ATOM 1342 C CA . LEU A 1 171 ? -15.193 -4.665 0.285 1.00 79.31 171 LEU A CA 1
ATOM 1343 C C . LEU A 1 171 ? -14.906 -3.242 0.744 1.00 79.31 171 LEU A C 1
ATOM 1345 O O . LEU A 1 171 ? -15.212 -2.272 0.055 1.00 79.31 171 LEU A O 1
ATOM 1349 N N . HIS A 1 172 ? -14.334 -3.125 1.937 1.00 79.62 172 HIS A N 1
ATOM 1350 C CA . HIS A 1 172 ? -13.969 -1.850 2.518 1.00 79.62 172 HIS A CA 1
ATOM 1351 C C . HIS A 1 172 ? -12.779 -2.034 3.443 1.00 79.62 172 HIS A C 1
ATOM 1353 O O . HIS A 1 172 ? -12.611 -3.081 4.064 1.00 79.62 172 HIS A O 1
ATOM 1359 N N . TRP A 1 173 ? -11.955 -1.008 3.536 1.00 78.38 173 TRP A N 1
ATOM 1360 C CA . TRP A 1 173 ? -10.853 -0.950 4.472 1.00 78.38 173 TRP A CA 1
ATOM 1361 C C . TRP A 1 173 ? -10.755 0.481 4.979 1.00 78.38 173 TRP A C 1
ATOM 1363 O O . TRP A 1 173 ? -11.183 1.421 4.303 1.00 78.38 173 TRP A O 1
ATOM 1373 N N . GLY A 1 174 ? -10.211 0.627 6.174 1.00 77.19 174 GLY A N 1
ATOM 1374 C CA . GLY A 1 174 ? -9.9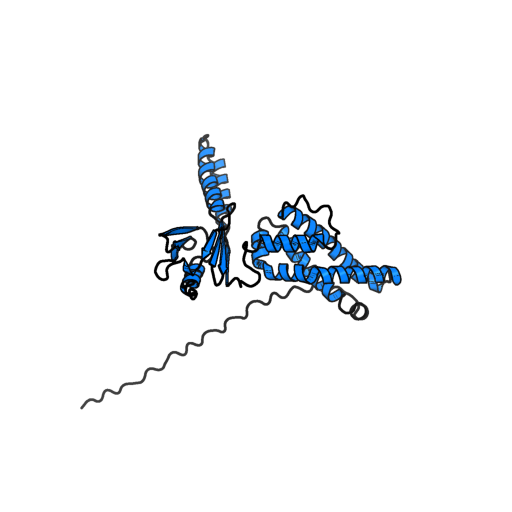44 1.923 6.766 1.00 77.19 174 GLY A CA 1
ATOM 1375 C C . GLY A 1 174 ? -8.941 1.783 7.895 1.00 77.19 174 GLY A C 1
ATOM 1376 O O . GLY A 1 174 ? -8.638 0.678 8.361 1.00 77.19 174 GLY A O 1
ATOM 1377 N N . GLY A 1 175 ? -8.389 2.917 8.291 1.00 72.12 175 GLY A N 1
ATOM 1378 C CA . GLY A 1 175 ? -7.305 2.978 9.252 1.00 72.12 175 GLY A CA 1
ATOM 1379 C C . GLY A 1 175 ? -7.477 4.090 10.257 1.00 72.12 175 GLY A C 1
ATOM 1380 O O . GLY A 1 175 ? -8.456 4.838 10.253 1.00 72.12 175 GLY A O 1
ATOM 1381 N N . TYR A 1 176 ? -6.482 4.174 11.123 1.00 68.81 176 TYR A N 1
ATOM 1382 C CA . TYR A 1 176 ? -6.339 5.258 12.068 1.00 68.81 176 TYR A CA 1
ATOM 1383 C C . TYR A 1 176 ? -6.020 6.577 11.363 1.00 68.81 176 TYR A C 1
ATOM 1385 O O . TYR A 1 176 ? -4.982 6.707 10.709 1.00 68.81 176 TYR A O 1
ATOM 1393 N N . LEU A 1 177 ? -6.863 7.584 11.591 1.00 57.16 177 LEU A N 1
ATOM 1394 C CA . LEU A 1 177 ? -6.500 8.980 11.378 1.00 57.16 177 LEU A CA 1
ATOM 1395 C C . LEU A 1 177 ? -5.434 9.346 12.405 1.00 57.16 177 LEU A C 1
ATOM 1397 O O . LEU A 1 177 ? -5.732 9.550 13.583 1.00 57.16 177 LEU A O 1
ATOM 1401 N N . ARG A 1 178 ? -4.186 9.494 11.957 1.00 58.06 178 ARG A N 1
ATOM 1402 C CA . ARG A 1 178 ? -3.202 10.269 12.713 1.00 58.06 178 ARG A CA 1
ATOM 1403 C C . ARG A 1 178 ? -3.635 11.732 12.641 1.00 58.06 178 ARG A C 1
ATOM 1405 O O . ARG A 1 178 ? -3.171 12.484 11.791 1.00 58.06 178 ARG A O 1
ATOM 1412 N N . ASP A 1 179 ? -4.598 12.080 13.487 1.00 55.69 179 ASP A N 1
ATOM 1413 C CA . ASP A 1 179 ? -5.248 13.383 13.503 1.00 55.69 179 ASP A CA 1
ATOM 1414 C C . ASP A 1 179 ? -4.167 14.458 13.721 1.00 55.69 179 ASP A C 1
ATOM 1416 O O . ASP A 1 179 ? -3.325 14.327 14.616 1.00 55.69 179 ASP A O 1
ATOM 1420 N N . ALA A 1 180 ? -4.171 15.531 12.922 1.00 55.00 180 ALA A N 1
ATOM 1421 C CA . ALA A 1 180 ? -3.204 16.639 13.030 1.00 55.00 180 ALA A CA 1
ATOM 1422 C C . ALA A 1 180 ? -3.161 17.257 14.445 1.00 55.00 180 ALA A C 1
ATOM 1424 O O . ALA A 1 180 ? -2.184 17.888 14.852 1.00 55.00 180 ALA A O 1
ATOM 1425 N N . LYS A 1 181 ? -4.206 16.999 15.237 1.00 63.59 181 LYS A N 1
ATOM 1426 C CA . LYS A 1 181 ? -4.313 17.336 16.655 1.00 63.59 181 LYS A CA 1
ATOM 1427 C C . LYS A 1 181 ? -3.185 16.760 17.509 1.00 63.59 181 LYS A C 1
ATOM 1429 O O . LYS A 1 181 ? -2.856 17.378 18.510 1.00 63.59 181 LYS A O 1
ATOM 1434 N N . LEU A 1 182 ? -2.568 15.635 17.134 1.00 65.31 182 LEU A N 1
ATOM 1435 C CA . LEU A 1 182 ? -1.450 15.074 17.904 1.00 65.31 182 LEU A CA 1
ATOM 1436 C C . LEU A 1 182 ? -0.193 15.952 17.810 1.00 65.31 182 LEU A C 1
ATOM 1438 O O . LEU A 1 182 ? 0.540 16.063 18.788 1.00 65.31 182 LEU A O 1
ATOM 1442 N N . GLU A 1 183 ? 0.042 16.610 16.669 1.00 65.56 183 GLU A N 1
ATOM 1443 C CA . GLU A 1 183 ? 1.144 17.572 16.543 1.00 65.56 183 GLU A CA 1
ATOM 1444 C C . GLU A 1 183 ? 0.843 18.853 17.321 1.00 65.56 183 GLU A C 1
ATOM 1446 O O . GLU A 1 183 ? 1.693 19.329 18.070 1.00 65.56 183 GLU A O 1
ATOM 1451 N N . ALA A 1 184 ? -0.393 19.353 17.240 1.00 69.94 184 ALA A N 1
ATOM 1452 C CA . ALA A 1 184 ? -0.827 20.497 18.040 1.00 69.94 184 ALA A CA 1
ATOM 1453 C C . ALA A 1 184 ? -0.730 20.218 19.554 1.00 69.94 184 ALA A C 1
ATOM 1455 O O . ALA A 1 184 ? -0.290 21.083 20.307 1.00 69.94 184 ALA A O 1
ATOM 1456 N N . LEU A 1 185 ? -1.074 19.002 19.997 1.00 71.81 185 LEU A N 1
ATOM 1457 C CA . LEU A 1 185 ? -0.951 18.571 21.392 1.00 71.81 185 LEU A CA 1
ATOM 1458 C C . LEU A 1 185 ? 0.517 18.514 21.835 1.00 71.81 185 LEU A C 1
ATOM 1460 O O . LEU A 1 185 ? 0.840 18.965 22.929 1.00 71.81 185 LEU A O 1
ATOM 1464 N N . ALA A 1 186 ? 1.410 17.997 20.985 1.00 72.12 186 ALA A N 1
ATOM 1465 C CA . ALA A 1 186 ? 2.843 17.962 21.268 1.00 72.12 186 ALA A CA 1
ATOM 1466 C C . ALA A 1 186 ? 3.444 19.375 21.388 1.00 72.12 186 ALA A C 1
ATOM 1468 O O . ALA A 1 186 ? 4.252 19.623 22.281 1.00 72.12 186 ALA A O 1
ATOM 1469 N N . VAL A 1 187 ? 3.016 20.314 20.536 1.00 77.12 187 VAL A N 1
ATOM 1470 C CA . VAL A 1 187 ? 3.422 21.727 20.622 1.00 77.12 187 VAL A CA 1
ATOM 1471 C C . VAL A 1 187 ? 2.895 22.373 21.905 1.00 77.12 187 VAL A C 1
ATOM 1473 O O . VAL A 1 187 ? 3.657 23.022 22.617 1.00 77.12 187 VAL A O 1
ATOM 1476 N N . LEU A 1 188 ? 1.622 22.153 22.249 1.00 77.50 188 LEU A N 1
ATOM 1477 C CA . LEU A 1 188 ? 1.032 22.634 23.504 1.00 77.50 188 LEU A CA 1
ATOM 1478 C C . LEU A 1 188 ? 1.791 22.110 24.727 1.00 77.50 188 LEU A C 1
ATOM 1480 O O . LEU A 1 188 ? 2.076 22.868 25.650 1.00 77.50 188 LEU A O 1
ATOM 1484 N N . LEU A 1 189 ? 2.175 20.836 24.706 1.00 74.94 189 LEU A N 1
ATOM 1485 C CA . LEU A 1 189 ? 2.976 20.225 25.761 1.00 74.94 189 LEU A CA 1
ATOM 1486 C C . LEU A 1 189 ? 4.358 20.842 25.901 1.00 74.94 189 LEU A C 1
ATOM 1488 O O . LEU A 1 189 ? 4.790 21.107 27.020 1.00 74.94 189 LEU A O 1
ATOM 1492 N N . ALA A 1 190 ? 5.026 21.117 24.782 1.00 75.44 190 ALA A N 1
ATOM 1493 C CA . ALA A 1 190 ? 6.305 21.813 24.796 1.00 75.44 190 ALA A CA 1
ATOM 1494 C C . ALA A 1 190 ? 6.173 23.217 25.419 1.00 75.44 190 ALA A C 1
ATOM 1496 O O . ALA A 1 190 ? 7.005 23.602 26.235 1.00 75.44 190 ALA A O 1
ATOM 1497 N N . ILE A 1 191 ? 5.102 23.957 25.110 1.00 80.69 191 ILE A N 1
ATOM 1498 C CA . ILE A 1 191 ? 4.843 25.290 25.686 1.00 80.69 191 ILE A CA 1
ATOM 1499 C C . ILE A 1 191 ? 4.605 25.209 27.203 1.00 80.69 191 ILE A C 1
ATOM 1501 O O . ILE A 1 191 ? 5.169 26.004 27.960 1.00 80.69 191 ILE A O 1
ATOM 1505 N N . VAL A 1 192 ? 3.807 24.236 27.660 1.00 74.81 192 VAL A N 1
ATOM 1506 C CA . VAL A 1 192 ? 3.554 24.006 29.094 1.00 74.81 192 VAL A CA 1
ATOM 1507 C C . VAL A 1 192 ? 4.846 23.616 29.818 1.00 74.81 192 VAL A C 1
ATOM 1509 O O . VAL A 1 192 ? 5.095 24.105 30.918 1.00 74.81 192 VAL A O 1
ATOM 1512 N N . TRP A 1 193 ? 5.702 22.805 29.187 1.00 69.56 193 TRP A N 1
ATOM 1513 C CA . TRP A 1 193 ? 7.008 22.427 29.732 1.00 69.56 193 TRP A CA 1
ATOM 1514 C C . TRP A 1 193 ? 7.924 23.636 29.939 1.00 69.56 193 TRP A C 1
ATOM 1516 O O . TRP A 1 193 ? 8.455 23.803 31.034 1.00 69.56 193 TRP A O 1
ATOM 1526 N N . LEU A 1 194 ? 8.049 24.515 28.936 1.00 77.31 194 LEU A N 1
ATOM 1527 C CA . LEU A 1 194 ? 8.859 25.736 29.047 1.00 77.31 194 LEU A CA 1
ATOM 1528 C C . LEU A 1 194 ? 8.361 26.692 30.143 1.00 77.31 194 LEU A C 1
ATOM 1530 O O . LEU A 1 194 ? 9.138 27.489 30.661 1.00 77.31 194 LEU A O 1
ATOM 1534 N N . SER A 1 195 ? 7.075 26.618 30.482 1.00 77.25 195 SER A N 1
ATOM 1535 C CA . SER A 1 195 ? 6.421 27.557 31.397 1.00 77.25 195 SER A CA 1
ATOM 1536 C C . SER A 1 195 ? 6.317 27.050 32.840 1.00 77.25 195 SER A C 1
ATOM 1538 O O . SER A 1 195 ? 5.898 27.811 33.708 1.00 77.25 195 SER A O 1
ATOM 1540 N N . SER A 1 196 ? 6.661 25.785 33.122 1.00 76.25 196 SER A N 1
ATOM 1541 C CA . SER A 1 196 ? 6.474 25.173 34.445 1.00 76.25 196 SER A CA 1
ATOM 1542 C C . SER A 1 196 ? 7.736 25.312 35.317 1.00 76.25 196 SER A C 1
ATOM 1544 O O . SER A 1 196 ? 8.709 24.598 35.076 1.00 76.25 196 SER A O 1
ATOM 1546 N N . PRO A 1 197 ? 7.744 26.148 36.379 1.00 72.31 197 PRO A N 1
ATOM 1547 C CA . PRO A 1 197 ? 8.939 26.411 37.194 1.00 72.31 197 PRO A CA 1
ATOM 1548 C C . PRO A 1 197 ? 9.279 25.285 38.187 1.00 72.31 197 PRO A C 1
ATOM 1550 O O . PRO A 1 197 ? 10.273 25.365 38.903 1.00 72.31 197 PRO A O 1
ATOM 1553 N N . SER A 1 198 ? 8.436 24.254 38.285 1.00 71.38 198 SER A N 1
ATOM 1554 C CA . SER A 1 198 ? 8.540 23.187 39.280 1.00 71.38 198 SER A CA 1
ATOM 1555 C C . SER A 1 198 ? 8.742 21.817 38.626 1.00 71.38 198 SER A C 1
ATOM 1557 O O . SER A 1 198 ? 8.254 21.552 37.524 1.00 71.38 198 SER A O 1
ATOM 1559 N N . GLY A 1 199 ? 9.415 20.903 39.338 1.00 68.44 199 GLY A N 1
ATOM 1560 C CA . GLY A 1 199 ? 9.675 19.518 38.902 1.00 68.44 199 GLY A CA 1
ATOM 1561 C C . GLY A 1 199 ? 8.424 18.680 38.578 1.00 68.44 199 GLY A C 1
ATOM 1562 O O . GLY A 1 199 ? 8.539 17.572 38.062 1.00 68.44 199 GLY A O 1
ATOM 1563 N N . TRP A 1 200 ? 7.225 19.227 38.804 1.00 75.94 200 TRP A N 1
ATOM 1564 C CA . TRP A 1 200 ? 5.941 18.669 38.373 1.00 75.94 200 TRP A CA 1
ATOM 1565 C C . TRP A 1 200 ? 5.739 18.707 36.853 1.00 75.94 200 TRP A C 1
ATOM 1567 O O . TRP A 1 200 ? 4.883 17.985 36.339 1.00 75.94 200 TRP A O 1
ATOM 1577 N N . GLY A 1 201 ? 6.543 19.489 36.121 1.00 72.75 201 GLY A N 1
ATOM 1578 C CA . GLY A 1 201 ? 6.499 19.543 34.658 1.00 72.75 201 GLY A CA 1
ATOM 1579 C C . GLY A 1 201 ? 6.674 18.170 33.996 1.00 72.75 201 GLY A C 1
ATOM 1580 O O . GLY A 1 201 ? 6.028 17.887 32.991 1.00 72.75 201 GLY A O 1
ATOM 1581 N N . LEU A 1 202 ? 7.464 17.266 34.592 1.00 73.31 202 LEU A N 1
ATOM 1582 C CA . LEU A 1 202 ? 7.625 15.893 34.095 1.00 73.31 202 LEU A CA 1
ATOM 1583 C C . LEU A 1 202 ? 6.332 15.072 34.200 1.00 73.31 202 LEU A C 1
ATOM 1585 O O . LEU A 1 202 ? 5.979 14.366 33.258 1.00 73.31 202 LEU A O 1
ATOM 1589 N N . LEU A 1 203 ? 5.596 15.186 35.308 1.00 78.75 203 LEU A N 1
ATOM 1590 C CA . LEU A 1 203 ? 4.343 14.451 35.503 1.00 78.75 203 LEU A CA 1
ATOM 1591 C C . LEU A 1 203 ? 3.273 14.910 34.496 1.00 78.75 203 LEU A C 1
ATOM 1593 O O . LEU A 1 203 ? 2.598 14.083 33.880 1.00 78.75 203 LEU A O 1
ATOM 1597 N N . TRP A 1 204 ? 3.178 16.224 34.268 1.00 74.12 204 TRP A N 1
ATOM 1598 C CA . TRP A 1 204 ? 2.277 16.811 33.271 1.00 74.12 204 TRP A CA 1
ATOM 1599 C C . TRP A 1 204 ? 2.656 16.467 31.828 1.00 74.12 204 TRP A C 1
ATOM 1601 O O . TRP A 1 204 ? 1.777 16.431 30.973 1.00 74.12 204 TRP A O 1
ATOM 1611 N N . MET A 1 205 ? 3.927 16.159 31.556 1.00 72.75 205 MET A N 1
ATOM 1612 C CA . MET A 1 205 ? 4.381 15.657 30.254 1.00 72.75 205 MET A CA 1
ATOM 1613 C C . MET A 1 205 ? 4.047 14.179 30.046 1.00 72.75 205 MET A C 1
ATOM 1615 O O . MET A 1 205 ? 3.661 13.776 28.946 1.00 72.75 205 MET A O 1
ATOM 1619 N N . LEU A 1 206 ? 4.171 13.363 31.096 1.00 81.00 206 LEU A N 1
ATOM 1620 C CA . LEU A 1 206 ? 3.921 11.925 31.011 1.00 81.00 206 LEU A CA 1
ATOM 1621 C C . LEU A 1 206 ? 2.449 11.606 30.757 1.00 81.00 206 LEU A C 1
ATOM 1623 O O . LEU A 1 206 ? 2.167 10.693 29.990 1.00 81.00 206 LEU A O 1
ATOM 1627 N N . LEU A 1 207 ? 1.513 12.352 31.347 1.00 80.00 207 LEU A N 1
ATOM 1628 C CA . LEU A 1 207 ? 0.081 12.061 31.227 1.00 80.00 207 LEU A CA 1
ATOM 1629 C C . LEU A 1 207 ? -0.437 12.098 29.769 1.00 80.00 207 LEU A C 1
ATOM 1631 O O . LEU A 1 207 ? -1.040 11.122 29.316 1.00 80.00 207 LEU A O 1
ATOM 1635 N N . PRO A 1 208 ? -0.191 13.155 28.979 1.00 76.38 208 PRO A N 1
ATOM 1636 C CA . PRO A 1 208 ? -0.622 13.194 27.591 1.00 76.38 208 PRO A CA 1
ATOM 1637 C C . PRO A 1 208 ? 0.306 12.418 26.660 1.00 76.38 208 PRO A C 1
ATOM 1639 O O . PRO A 1 208 ? -0.177 11.924 25.648 1.00 76.38 208 PRO A O 1
ATOM 1642 N N . LEU A 1 209 ? 1.591 12.230 26.991 1.00 76.88 209 LEU A N 1
ATOM 1643 C CA . LEU A 1 209 ? 2.432 11.276 26.263 1.00 76.88 209 LEU A CA 1
ATOM 1644 C C . LEU A 1 209 ? 1.877 9.852 26.405 1.00 76.88 209 LEU A C 1
ATOM 1646 O O . LEU A 1 209 ? 1.790 9.122 25.422 1.00 76.88 209 LEU A O 1
ATOM 1650 N N . PHE A 1 210 ? 1.440 9.477 27.608 1.00 81.25 210 PHE A N 1
ATOM 1651 C CA . PHE A 1 210 ? 0.770 8.211 27.874 1.00 81.25 210 PHE A CA 1
ATOM 1652 C C . PHE A 1 210 ? -0.574 8.130 27.148 1.00 81.25 210 PHE A C 1
ATOM 1654 O O . PHE A 1 210 ? -0.861 7.109 26.534 1.00 81.25 210 PHE A O 1
ATOM 1661 N N . ALA A 1 211 ? -1.369 9.206 27.132 1.00 78.75 211 ALA A N 1
ATOM 1662 C CA . ALA A 1 211 ? -2.605 9.253 26.352 1.00 78.75 211 ALA A CA 1
ATOM 1663 C C . ALA A 1 211 ? -2.335 9.087 24.846 1.00 78.75 211 ALA A C 1
ATOM 1665 O O . ALA A 1 211 ? -2.989 8.275 24.201 1.00 78.75 211 ALA A O 1
ATOM 1666 N N . LEU A 1 212 ? -1.336 9.784 24.294 1.00 76.88 212 LEU A N 1
ATOM 1667 C CA . LEU A 1 212 ? -0.887 9.658 22.902 1.00 76.88 212 LEU A CA 1
ATOM 1668 C C . LEU A 1 212 ? -0.445 8.228 22.579 1.00 76.88 212 LEU A C 1
ATOM 1670 O O . LEU A 1 212 ? -0.844 7.669 21.559 1.00 76.88 212 LEU A O 1
ATOM 1674 N N . LEU A 1 213 ? 0.362 7.629 23.455 1.00 77.00 213 LEU A N 1
ATOM 1675 C CA . LEU A 1 213 ? 0.848 6.264 23.295 1.00 77.00 213 LEU A CA 1
ATOM 1676 C C . LEU A 1 213 ? -0.302 5.259 23.397 1.00 77.00 213 LEU A C 1
ATOM 1678 O O . LEU A 1 213 ? -0.381 4.337 22.594 1.00 77.00 213 LEU A O 1
ATOM 1682 N N . SER A 1 214 ? -1.231 5.464 24.331 1.00 75.62 214 SER A N 1
ATOM 1683 C CA . SER A 1 214 ? -2.435 4.648 24.477 1.00 75.62 214 SER A CA 1
ATOM 1684 C C . SER A 1 214 ? -3.322 4.740 23.238 1.00 75.62 214 SER A C 1
ATOM 1686 O O . SER A 1 214 ? -3.758 3.708 22.744 1.00 75.62 214 SER A O 1
ATOM 1688 N N . GLN A 1 215 ? -3.557 5.940 22.696 1.00 76.50 215 GLN A N 1
ATOM 1689 C CA . GLN A 1 215 ? -4.290 6.117 21.438 1.00 76.50 215 GLN A CA 1
ATOM 1690 C C . GLN A 1 215 ? -3.584 5.402 20.286 1.00 76.50 215 GLN A C 1
ATOM 1692 O O . GLN A 1 215 ? -4.222 4.693 19.515 1.00 76.50 215 GLN A O 1
ATOM 1697 N N . TYR A 1 216 ? -2.257 5.521 20.203 1.00 75.06 216 TYR A N 1
ATOM 1698 C CA . TYR A 1 216 ? -1.460 4.841 19.187 1.00 75.06 216 TYR A CA 1
ATOM 1699 C C . TYR A 1 216 ? -1.538 3.311 19.306 1.00 75.06 216 TYR A C 1
ATOM 1701 O O . TYR A 1 216 ? -1.699 2.631 18.298 1.00 75.06 216 TYR A O 1
ATOM 1709 N N . LEU A 1 217 ? -1.487 2.755 20.516 1.00 76.81 217 LEU A N 1
ATOM 1710 C CA . LEU A 1 217 ? -1.585 1.310 20.756 1.00 76.81 217 LEU A CA 1
ATOM 1711 C C . LEU A 1 217 ? -3.012 0.763 20.583 1.00 76.81 217 LEU A C 1
ATOM 1713 O O . LEU A 1 217 ? -3.180 -0.396 20.203 1.00 76.81 217 LEU A O 1
ATOM 1717 N N . SER A 1 218 ? -4.035 1.575 20.861 1.00 73.88 218 SER A N 1
ATOM 1718 C CA . SER A 1 218 ? -5.445 1.234 20.619 1.00 73.88 218 SER A CA 1
ATOM 1719 C C . SER A 1 218 ? -5.863 1.416 19.161 1.00 73.88 218 SER A C 1
ATOM 1721 O O . SER A 1 218 ? -6.859 0.835 18.729 1.00 73.88 218 SER A O 1
ATOM 1723 N N . SER A 1 219 ? -5.118 2.221 18.404 1.00 79.44 219 SER A N 1
ATOM 1724 C CA . SER A 1 219 ? -5.346 2.415 16.981 1.00 79.44 219 SER A CA 1
ATOM 1725 C C . SER A 1 219 ? -5.103 1.134 16.190 1.00 79.44 219 SER A C 1
ATOM 1727 O O . SER A 1 219 ? -4.393 0.225 16.628 1.00 79.44 219 SER A O 1
ATOM 1729 N N . GLY A 1 220 ? -5.684 1.054 15.000 1.00 83.06 220 GLY A N 1
ATOM 1730 C CA . GLY A 1 220 ? -5.489 -0.102 14.147 1.00 83.06 220 GLY A CA 1
ATOM 1731 C C . GLY A 1 220 ? -6.103 0.054 12.773 1.00 83.06 220 GLY A C 1
ATOM 1732 O O . GLY A 1 220 ? -6.639 1.099 12.400 1.00 83.06 220 GLY A O 1
ATOM 1733 N N . TRP A 1 221 ? -6.011 -1.036 12.031 1.00 84.38 221 TRP A N 1
ATOM 1734 C CA . TRP A 1 221 ? -6.532 -1.164 10.682 1.00 84.38 221 TRP A CA 1
ATOM 1735 C C . TRP A 1 221 ? -7.671 -2.162 10.674 1.00 84.38 221 TRP A C 1
ATOM 1737 O O . TRP A 1 221 ? -7.592 -3.201 11.336 1.00 84.38 221 TRP A O 1
ATOM 1747 N N . PHE A 1 222 ? -8.714 -1.877 9.900 1.00 88.62 222 PHE A N 1
ATOM 1748 C CA . PHE A 1 222 ? -9.777 -2.840 9.666 1.00 88.62 222 PHE A CA 1
ATOM 1749 C C . PHE A 1 222 ? -9.913 -3.163 8.180 1.00 88.62 222 PHE A C 1
ATOM 1751 O O . PHE A 1 222 ? -9.758 -2.304 7.311 1.00 88.62 222 PHE A O 1
ATOM 1758 N N . TRP A 1 223 ? -10.282 -4.409 7.900 1.00 89.00 223 TRP A N 1
ATOM 1759 C CA . TRP A 1 223 ? -10.653 -4.878 6.574 1.00 89.00 223 TRP A CA 1
ATOM 1760 C C . TRP A 1 223 ? -11.979 -5.606 6.664 1.00 89.00 223 TRP A C 1
ATOM 1762 O O . TRP A 1 223 ? -12.142 -6.561 7.422 1.00 89.00 223 TRP A O 1
ATOM 1772 N N . LEU A 1 224 ? -12.934 -5.150 5.874 1.00 90.12 224 LEU A N 1
ATOM 1773 C CA . LEU A 1 224 ? -14.237 -5.758 5.728 1.00 90.12 224 LEU A CA 1
ATOM 1774 C C . LEU A 1 224 ? -14.241 -6.606 4.458 1.00 90.12 224 LEU A C 1
ATOM 1776 O O . LEU A 1 224 ? -14.104 -6.090 3.348 1.00 90.12 224 LEU A O 1
ATOM 1780 N N . THR A 1 225 ? -14.410 -7.909 4.630 1.00 88.56 225 THR A N 1
ATOM 1781 C CA . THR A 1 225 ? -14.626 -8.876 3.545 1.00 88.56 225 THR A CA 1
ATOM 1782 C C . THR A 1 225 ? -16.080 -9.362 3.583 1.00 88.56 225 THR A C 1
ATOM 1784 O O . THR A 1 225 ? -16.747 -9.173 4.603 1.00 88.56 225 THR A O 1
ATOM 1787 N N . PRO A 1 226 ? -16.592 -10.034 2.535 1.00 87.69 226 PRO A N 1
ATOM 1788 C CA . PRO A 1 226 ? -17.946 -10.590 2.540 1.00 87.69 226 PRO A CA 1
ATOM 1789 C C . PRO A 1 226 ? -18.191 -11.626 3.647 1.00 87.69 226 PRO A C 1
ATOM 1791 O O . PRO A 1 226 ? -19.337 -11.913 3.972 1.00 87.69 226 PRO A O 1
ATOM 1794 N N . ARG A 1 227 ? -17.129 -12.214 4.217 1.00 88.81 227 ARG A N 1
ATOM 1795 C CA . ARG A 1 227 ? -17.221 -13.299 5.208 1.00 88.81 227 ARG A CA 1
ATOM 1796 C C . ARG A 1 227 ? -16.862 -12.863 6.625 1.00 88.81 227 ARG A C 1
ATOM 1798 O O . ARG A 1 227 ? -17.403 -13.407 7.588 1.00 88.81 227 ARG A O 1
ATOM 1805 N N . ARG A 1 228 ? -15.953 -11.899 6.777 1.00 91.31 228 ARG A N 1
ATOM 1806 C CA . ARG A 1 228 ? -15.401 -11.482 8.076 1.00 91.31 228 ARG A CA 1
ATOM 1807 C C . ARG A 1 228 ? -14.919 -10.034 8.085 1.00 91.31 228 ARG A C 1
ATOM 1809 O O . ARG A 1 228 ? -14.473 -9.498 7.071 1.00 91.31 228 ARG A O 1
ATOM 1816 N N . LEU A 1 229 ? -14.944 -9.441 9.268 1.00 91.50 229 LEU A N 1
ATOM 1817 C CA . LEU A 1 229 ? -14.245 -8.215 9.620 1.00 91.50 229 LEU A CA 1
ATOM 1818 C C . LEU A 1 229 ? -12.908 -8.593 10.269 1.00 91.50 229 LEU A C 1
ATOM 1820 O O . LEU A 1 229 ? -12.884 -9.286 11.281 1.00 91.50 229 LEU A O 1
ATOM 1824 N N . VAL A 1 230 ? -11.794 -8.156 9.695 1.00 91.19 230 VAL A N 1
ATOM 1825 C CA . VAL A 1 230 ? -10.457 -8.328 10.272 1.00 91.19 230 VAL A CA 1
ATOM 1826 C C . VAL A 1 230 ? -10.043 -7.012 10.911 1.00 91.19 230 VAL A C 1
ATOM 1828 O O . VAL A 1 230 ? -10.071 -5.985 10.242 1.00 91.19 230 VAL A O 1
ATOM 1831 N N . TRP A 1 231 ? -9.655 -7.034 12.182 1.00 89.88 231 TRP A N 1
ATOM 1832 C CA . TRP A 1 231 ? -9.114 -5.883 12.905 1.00 89.88 231 TRP A CA 1
ATOM 1833 C C . TRP A 1 231 ? -7.674 -6.163 13.318 1.00 89.88 231 TRP A C 1
ATOM 1835 O O . TRP A 1 231 ? -7.421 -7.139 14.016 1.00 89.88 231 TRP A O 1
ATOM 1845 N N . LYS A 1 232 ? -6.721 -5.324 12.919 1.00 86.94 232 LYS A N 1
ATOM 1846 C CA . LYS A 1 232 ? -5.312 -5.413 13.323 1.00 86.94 232 LYS A CA 1
ATOM 1847 C C . LYS A 1 232 ? -4.967 -4.175 14.152 1.00 86.94 232 LYS A C 1
ATOM 1849 O O . LYS A 1 232 ? -4.662 -3.135 13.564 1.00 86.94 232 LYS A O 1
ATOM 1854 N N . PRO A 1 233 ? -5.026 -4.269 15.493 1.00 84.69 233 PRO A N 1
ATOM 1855 C CA . PRO A 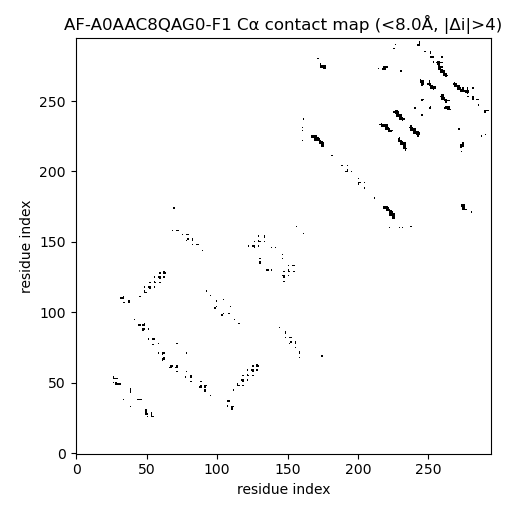1 233 ? -4.521 -3.213 16.356 1.00 84.69 233 PRO A CA 1
ATOM 1856 C C . PRO A 1 233 ? -3.005 -3.071 16.186 1.00 84.69 233 PRO A C 1
ATOM 1858 O O . PRO A 1 233 ? -2.299 -4.055 15.942 1.00 84.69 233 PRO A O 1
ATOM 1861 N N . THR A 1 234 ? -2.497 -1.858 16.357 1.00 78.75 234 THR A N 1
ATOM 1862 C CA . THR A 1 234 ? -1.067 -1.558 16.287 1.00 78.75 234 THR A CA 1
ATOM 1863 C C . THR A 1 234 ? -0.311 -2.357 17.355 1.00 78.75 234 THR A C 1
ATOM 1865 O O . THR A 1 234 ? -0.609 -2.280 18.545 1.00 78.75 234 THR A O 1
ATOM 1868 N N . GLY A 1 235 ? 0.656 -3.176 16.929 1.00 74.56 235 GLY A N 1
ATOM 1869 C CA . GLY A 1 235 ? 1.463 -4.013 17.827 1.00 74.56 235 GLY A CA 1
ATOM 1870 C C . GLY A 1 235 ? 0.758 -5.251 18.401 1.00 74.56 235 GLY A C 1
ATOM 1871 O O . GLY A 1 235 ? 1.314 -5.909 19.277 1.00 74.56 235 GLY A O 1
ATOM 1872 N N . ARG A 1 236 ? -0.449 -5.601 17.932 1.00 79.62 236 ARG A N 1
ATOM 1873 C CA . ARG A 1 236 ? -1.177 -6.805 18.372 1.00 79.62 236 ARG A CA 1
ATOM 1874 C C . ARG A 1 236 ? -1.470 -7.747 17.207 1.00 79.62 236 ARG A C 1
ATOM 1876 O O . ARG A 1 236 ? -1.450 -7.361 16.039 1.00 79.62 236 ARG A O 1
ATOM 1883 N N . LYS A 1 237 ? -1.763 -9.008 17.537 1.00 81.19 237 LYS A N 1
ATOM 1884 C CA . LYS A 1 237 ? -2.202 -9.996 16.546 1.00 81.19 237 LYS A CA 1
ATOM 1885 C C . LYS A 1 237 ? -3.547 -9.576 15.924 1.00 81.19 237 LYS A C 1
ATOM 1887 O O . LYS A 1 237 ? -4.391 -9.020 16.631 1.00 81.19 237 LYS A O 1
ATOM 1892 N N . PRO A 1 238 ? -3.753 -9.849 14.626 1.00 87.12 238 PRO A N 1
ATOM 1893 C CA . PRO A 1 238 ? -5.019 -9.601 13.946 1.00 87.12 238 PRO A CA 1
ATOM 1894 C C . PRO A 1 238 ? -6.154 -10.411 14.589 1.00 87.12 238 PRO A C 1
ATOM 1896 O O . PRO A 1 238 ? -6.001 -11.586 14.922 1.00 87.12 238 PRO A O 1
ATOM 1899 N N . ILE A 1 239 ? -7.307 -9.774 14.744 1.00 89.00 239 ILE A N 1
ATOM 1900 C CA . ILE A 1 239 ? -8.546 -10.355 15.247 1.00 89.00 239 ILE A CA 1
ATOM 1901 C C . ILE A 1 239 ? -9.461 -10.581 14.047 1.00 89.00 239 ILE A C 1
ATOM 1903 O O . ILE A 1 239 ? -9.840 -9.635 13.357 1.00 89.00 239 ILE A O 1
ATOM 1907 N N . HIS A 1 240 ? -9.828 -11.837 13.804 1.00 91.00 240 HIS A N 1
ATOM 1908 C CA . HIS A 1 240 ? -10.758 -12.212 12.744 1.00 91.00 240 HIS A CA 1
ATOM 1909 C C . HIS A 1 240 ? -12.155 -12.369 13.334 1.00 91.00 240 HIS A C 1
ATOM 1911 O O . HIS A 1 240 ? -12.379 -13.224 14.187 1.00 91.00 240 HIS A O 1
ATOM 1917 N N . LEU A 1 241 ? -13.092 -11.548 12.871 1.00 91.25 241 LEU A N 1
ATOM 1918 C CA . LEU A 1 241 ? -14.469 -11.537 13.336 1.00 91.25 241 LEU A CA 1
ATOM 1919 C C . LEU A 1 241 ? -15.402 -11.973 12.199 1.00 91.25 241 LEU A C 1
ATOM 1921 O O . LEU A 1 241 ? -15.673 -11.185 11.291 1.00 91.25 241 LEU A O 1
ATOM 1925 N N . PRO A 1 242 ? -15.891 -13.222 12.190 1.00 91.38 242 PRO A N 1
ATOM 1926 C CA . PRO A 1 242 ? -16.818 -13.675 11.162 1.00 91.38 242 PRO A CA 1
ATOM 1927 C C . PRO A 1 242 ? -18.108 -12.849 11.181 1.00 91.38 242 PRO A C 1
ATOM 1929 O O . PRO A 1 242 ? -18.662 -12.589 12.247 1.00 91.38 242 PRO A O 1
ATOM 1932 N N . LEU A 1 243 ? -18.623 -12.457 10.011 1.00 91.44 243 LEU A N 1
ATOM 1933 C CA . LEU A 1 243 ? -19.831 -11.624 9.939 1.00 91.44 243 LEU A CA 1
ATOM 1934 C C . LEU A 1 243 ? -21.080 -12.356 10.445 1.00 91.44 243 LEU A C 1
ATOM 1936 O O . LEU A 1 243 ? -21.982 -11.718 10.981 1.00 91.44 243 LEU A O 1
ATOM 1940 N N . HIS A 1 244 ? -21.117 -13.688 10.335 1.00 90.19 244 HIS A N 1
ATOM 1941 C CA . HIS A 1 244 ? -22.194 -14.505 10.903 1.00 90.19 244 HIS A CA 1
ATOM 1942 C C . HIS A 1 244 ? -22.197 -14.492 12.440 1.00 90.19 244 HIS A C 1
ATOM 1944 O O . HIS A 1 244 ? -23.246 -14.659 13.052 1.00 90.19 244 HIS A O 1
ATOM 1950 N N . ALA A 1 245 ? -21.040 -14.255 13.067 1.00 91.25 245 ALA A N 1
ATOM 1951 C CA . ALA A 1 245 ? -20.909 -14.202 14.518 1.00 91.25 245 ALA A CA 1
ATOM 1952 C C . ALA A 1 245 ? -21.363 -12.848 15.094 1.00 91.25 245 ALA A C 1
ATOM 1954 O O . ALA A 1 245 ? -21.519 -12.710 16.303 1.00 91.25 245 ALA A O 1
ATOM 1955 N N . ILE A 1 246 ? -21.594 -11.835 14.255 1.00 91.12 246 ILE A N 1
ATOM 1956 C CA . ILE A 1 246 ? -22.130 -10.536 14.669 1.00 91.12 246 ILE A CA 1
ATOM 1957 C C . ILE A 1 246 ? -23.664 -10.622 14.605 1.00 91.12 246 ILE A C 1
ATOM 1959 O O . ILE A 1 246 ? -24.180 -10.956 13.546 1.00 91.12 246 ILE A O 1
ATOM 1963 N N . PRO A 1 247 ? -24.444 -10.298 15.651 1.00 87.06 247 PRO A N 1
ATOM 1964 C CA . PRO A 1 247 ? -25.912 -10.328 15.619 1.00 87.06 247 PRO A CA 1
ATOM 1965 C C . PRO A 1 247 ? -26.540 -9.328 14.632 1.00 87.06 247 PRO A C 1
ATOM 1967 O O . PRO A 1 247 ? -26.004 -8.238 14.420 1.00 87.06 247 PRO A O 1
ATOM 1970 N N . ALA A 1 248 ? -27.695 -9.676 14.042 1.00 80.69 248 ALA A N 1
ATOM 1971 C CA . ALA A 1 248 ? -28.409 -8.852 13.042 1.00 80.69 248 ALA A CA 1
ATOM 1972 C C . ALA A 1 248 ? -28.925 -7.546 13.611 1.00 80.69 248 ALA A C 1
ATOM 1974 O O . ALA A 1 248 ? -28.812 -6.487 13.001 1.00 80.69 248 ALA A O 1
ATOM 1975 N N . ARG A 1 249 ? -29.443 -7.629 14.828 1.00 78.50 249 ARG A N 1
ATOM 1976 C CA . ARG A 1 249 ? -29.935 -6.486 15.574 1.00 78.50 249 ARG A CA 1
ATOM 1977 C C . ARG A 1 249 ? -28.957 -6.204 16.701 1.00 78.50 249 ARG A C 1
ATOM 1979 O O . ARG A 1 249 ? -28.599 -7.112 17.443 1.00 78.50 249 ARG A O 1
ATOM 1986 N N . LYS A 1 250 ? -28.535 -4.943 16.828 1.00 83.06 250 LYS A N 1
ATOM 1987 C CA . LYS A 1 250 ? -27.647 -4.440 17.896 1.00 83.06 250 LYS A CA 1
ATOM 1988 C C . LYS A 1 250 ? -26.226 -5.026 17.927 1.00 83.06 250 LYS A C 1
ATOM 1990 O O . LYS A 1 250 ? -25.483 -4.700 18.851 1.00 83.06 250 LYS A O 1
ATOM 1995 N N . GLY A 1 251 ? -25.832 -5.833 16.937 1.00 86.94 251 GLY A N 1
ATOM 1996 C CA . GLY A 1 251 ? -24.485 -6.404 16.859 1.00 86.94 251 GLY A CA 1
ATOM 1997 C C . GLY A 1 251 ? -23.394 -5.368 16.594 1.00 86.94 251 GLY A C 1
ATOM 1998 O O . GLY A 1 251 ? -22.261 -5.565 17.010 1.00 86.94 251 GLY A O 1
ATOM 1999 N N . VAL A 1 252 ? -23.730 -4.239 15.970 1.00 92.19 252 VAL A N 1
ATOM 2000 C CA . VAL A 1 252 ? -22.794 -3.139 15.714 1.00 92.19 252 VAL A CA 1
ATOM 2001 C C . VAL A 1 252 ? -23.419 -1.835 16.188 1.00 92.19 252 VAL A C 1
ATOM 2003 O O . VAL A 1 252 ? -24.571 -1.545 15.869 1.00 92.19 252 VAL A O 1
ATOM 2006 N N . GLN A 1 253 ? -22.673 -1.059 16.969 1.00 93.94 253 GLN A N 1
ATOM 2007 C CA . GLN A 1 253 ? -23.106 0.232 17.495 1.00 93.94 253 GLN A CA 1
ATOM 2008 C C . GLN A 1 253 ? -22.006 1.266 17.290 1.00 93.94 253 GLN A C 1
ATOM 2010 O O . GLN A 1 253 ? -20.846 1.026 17.628 1.00 93.94 253 GLN A O 1
ATOM 2015 N N . LEU A 1 254 ? -22.379 2.425 16.757 1.00 94.75 254 LEU A N 1
ATOM 2016 C CA . LEU A 1 254 ? -21.506 3.590 16.716 1.00 94.75 254 LEU A CA 1
ATOM 2017 C C . LEU A 1 254 ? -21.521 4.238 18.106 1.00 94.75 254 LEU A C 1
ATOM 2019 O O . LEU A 1 254 ? -22.580 4.660 18.564 1.00 94.75 254 LEU A O 1
ATOM 2023 N N . LEU A 1 255 ? -20.376 4.273 18.788 1.00 93.06 255 LEU A N 1
ATOM 2024 C CA . LEU A 1 255 ? -20.249 4.936 20.093 1.00 93.06 255 LEU A CA 1
ATOM 2025 C C . LEU A 1 255 ? -19.852 6.403 19.934 1.00 93.06 255 LEU A C 1
ATOM 2027 O O . LEU A 1 255 ? -20.336 7.265 20.658 1.00 93.06 255 LEU A O 1
ATOM 2031 N N . SER A 1 256 ? -18.971 6.679 18.976 1.00 90.56 256 SER A N 1
ATOM 2032 C CA . SER A 1 256 ? -18.507 8.019 18.628 1.00 90.56 256 SER A CA 1
ATOM 2033 C C . SER A 1 256 ? -18.180 8.068 17.129 1.00 90.56 256 SER A C 1
ATOM 2035 O O . SER A 1 256 ? -18.122 7.013 16.489 1.00 90.56 256 SER A O 1
ATOM 2037 N N . PRO A 1 257 ? -17.911 9.250 16.541 1.00 88.38 257 PRO A N 1
ATOM 2038 C CA . PRO A 1 257 ? -17.510 9.368 15.135 1.00 88.38 257 PRO A CA 1
ATOM 2039 C C . PRO A 1 257 ? -16.272 8.546 14.752 1.00 88.38 257 PRO A C 1
ATOM 2041 O O . PRO A 1 257 ? -16.034 8.327 13.567 1.00 88.38 257 PRO A O 1
ATOM 2044 N N . THR A 1 258 ? -15.496 8.096 15.742 1.00 86.06 258 THR A N 1
ATOM 2045 C CA . THR A 1 258 ? -14.269 7.320 15.562 1.00 86.06 258 THR A CA 1
ATOM 2046 C C . THR A 1 258 ? -14.289 5.982 16.303 1.00 86.06 258 THR A C 1
ATOM 2048 O O . THR A 1 258 ? -13.296 5.266 16.276 1.00 86.06 258 THR A O 1
ATOM 2051 N N . GLN A 1 259 ? -15.384 5.600 16.967 1.00 90.19 259 GLN A N 1
ATOM 2052 C CA . GLN A 1 259 ? -15.429 4.385 17.784 1.00 90.19 259 GLN A CA 1
ATOM 2053 C C . GLN A 1 259 ? -16.644 3.524 17.447 1.00 90.19 259 GLN A C 1
ATOM 2055 O O . GLN A 1 259 ? -17.791 3.974 17.500 1.00 90.19 259 GLN A O 1
ATOM 2060 N N . VAL A 1 260 ? -16.386 2.248 17.158 1.00 92.81 260 VAL A N 1
ATOM 2061 C CA . VAL A 1 260 ? -17.410 1.244 16.856 1.00 92.81 260 VAL A CA 1
ATOM 2062 C C . VAL A 1 260 ? -17.335 0.125 17.883 1.00 92.81 260 VAL A C 1
ATOM 2064 O O . VAL A 1 260 ? -16.284 -0.468 18.109 1.00 92.81 260 VAL A O 1
ATOM 2067 N N . ARG A 1 261 ? -18.471 -0.213 18.490 1.00 95.06 261 ARG A N 1
ATOM 2068 C CA . ARG A 1 261 ? -18.614 -1.406 19.323 1.00 95.06 261 ARG A CA 1
ATOM 2069 C C . ARG A 1 261 ? -19.240 -2.517 18.501 1.00 95.06 261 ARG A C 1
ATOM 2071 O O . ARG A 1 261 ? -20.363 -2.374 18.021 1.00 95.06 261 ARG A O 1
ATOM 2078 N N . VAL A 1 262 ? -18.542 -3.640 18.403 1.00 93.62 262 VAL A N 1
ATOM 2079 C CA . VAL A 1 262 ? -19.046 -4.867 17.793 1.00 93.62 262 VAL A CA 1
ATOM 2080 C C . VAL A 1 262 ? -19.280 -5.897 18.887 1.00 93.62 262 VAL A C 1
ATOM 2082 O O . VAL A 1 262 ? -18.376 -6.244 19.641 1.00 93.62 262 VAL A O 1
ATOM 2085 N N . SER A 1 263 ? -20.514 -6.363 19.000 1.00 93.62 263 SER A N 1
ATOM 2086 C CA . SER A 1 263 ? -20.902 -7.454 19.888 1.00 93.62 263 SER A CA 1
ATOM 2087 C C . SER A 1 263 ? -21.012 -8.731 19.068 1.00 93.62 263 SER A C 1
ATOM 2089 O O . SER A 1 263 ? -21.533 -8.707 17.957 1.00 93.62 263 SER A O 1
ATOM 2091 N N . VAL A 1 264 ? -20.516 -9.833 19.613 1.00 93.31 264 VAL A N 1
ATOM 2092 C CA . VAL A 1 264 ? -20.589 -11.170 19.016 1.00 93.31 264 VAL A CA 1
ATOM 2093 C C . VAL A 1 264 ? -21.714 -11.953 19.693 1.00 93.31 264 VAL A C 1
ATOM 2095 O O . VAL A 1 264 ? -22.057 -11.664 20.840 1.00 93.31 264 VAL A O 1
ATOM 2098 N N . VAL A 1 265 ? -22.293 -12.931 18.995 1.00 90.38 265 VAL A N 1
ATOM 2099 C CA . VAL A 1 265 ? -23.341 -13.829 19.513 1.00 90.38 265 VAL A CA 1
ATOM 2100 C C . VAL A 1 265 ? -22.913 -14.493 20.830 1.00 90.38 265 VAL A C 1
ATOM 2102 O O . VAL A 1 265 ? -23.716 -14.557 21.753 1.00 90.38 265 VAL A O 1
ATOM 2105 N N . ASP A 1 266 ? -21.630 -14.834 20.980 1.00 89.31 266 ASP A N 1
ATOM 2106 C CA . ASP A 1 266 ? -21.041 -15.397 22.210 1.00 89.31 266 ASP A CA 1
ATOM 2107 C C . ASP A 1 266 ? -20.976 -14.410 23.401 1.00 89.31 266 ASP A C 1
ATOM 2109 O O . ASP A 1 266 ? -20.305 -14.668 24.398 1.00 89.31 266 ASP A O 1
ATOM 2113 N N . GLY A 1 267 ? -21.552 -13.210 23.285 1.00 89.81 267 GLY A N 1
ATOM 2114 C CA . GLY A 1 267 ? -21.533 -12.168 24.318 1.00 89.81 267 GLY A CA 1
ATOM 2115 C C . GLY A 1 267 ? -20.235 -11.353 24.395 1.00 89.81 267 GLY A C 1
ATOM 2116 O O . GLY A 1 267 ? -20.207 -10.303 25.044 1.00 89.81 267 GLY A O 1
ATOM 2117 N N . ARG A 1 268 ? -19.172 -11.774 23.696 1.00 92.56 268 ARG A N 1
ATOM 2118 C CA . ARG A 1 268 ? -17.910 -11.024 23.587 1.00 92.56 268 ARG A CA 1
ATOM 2119 C C . ARG A 1 268 ? -18.138 -9.674 22.904 1.00 92.56 268 ARG A C 1
ATOM 2121 O O . ARG A 1 268 ? -18.873 -9.575 21.922 1.00 92.56 268 ARG A O 1
ATOM 2128 N N . ARG A 1 269 ? -17.487 -8.627 23.413 1.00 92.94 269 ARG A N 1
ATOM 2129 C CA . ARG A 1 269 ? -17.573 -7.264 22.870 1.00 92.94 269 ARG A CA 1
ATOM 2130 C C . ARG A 1 269 ? -16.190 -6.792 22.458 1.00 92.94 269 ARG A C 1
ATOM 2132 O O . ARG A 1 269 ? -15.262 -6.817 23.257 1.00 92.94 269 ARG A O 1
ATOM 2139 N N . PHE A 1 270 ? -16.090 -6.315 21.229 1.00 91.12 270 PHE A N 1
ATOM 2140 C CA . PHE A 1 270 ? -14.895 -5.713 20.666 1.00 91.12 270 PHE A CA 1
ATOM 2141 C C . PHE A 1 270 ? -15.157 -4.227 20.478 1.00 91.12 270 PHE A C 1
ATOM 2143 O O . PHE A 1 270 ? -16.145 -3.830 19.859 1.00 91.12 270 PHE A O 1
ATOM 2150 N N . GLN A 1 271 ? -14.293 -3.401 21.054 1.00 90.81 271 GLN A N 1
ATOM 2151 C CA . GLN A 1 271 ? -14.298 -1.969 20.798 1.00 90.81 271 GLN A CA 1
ATOM 2152 C C . GLN A 1 271 ? -13.201 -1.689 19.785 1.00 90.81 271 GLN A C 1
ATOM 2154 O O . GLN A 1 271 ? -12.032 -1.983 20.018 1.00 90.81 271 GLN A O 1
ATOM 2159 N N . LEU A 1 272 ? -13.621 -1.196 18.631 1.00 90.12 272 LEU A N 1
ATOM 2160 C CA . LEU A 1 272 ? -12.745 -0.738 17.578 1.00 90.12 272 LEU A CA 1
ATOM 2161 C C . LEU A 1 272 ? -12.625 0.774 17.759 1.00 90.12 272 LEU A C 1
ATOM 2163 O O . LEU A 1 272 ? -13.601 1.509 17.579 1.00 90.12 272 LEU A O 1
ATOM 2167 N N . GLU A 1 273 ? -11.458 1.217 18.202 1.00 87.69 273 GLU A N 1
ATOM 2168 C CA . GLU A 1 273 ? -11.208 2.611 18.546 1.00 87.69 273 GLU A CA 1
ATOM 2169 C C . GLU A 1 273 ? -10.469 3.322 17.418 1.00 87.69 273 GLU A C 1
ATOM 2171 O O . GLU A 1 273 ? -9.675 2.727 16.690 1.00 87.69 273 GLU A O 1
ATOM 2176 N N . PHE A 1 274 ? -10.737 4.619 17.301 1.00 82.50 274 PHE A N 1
ATOM 2177 C CA . PHE A 1 274 ? -10.080 5.525 16.368 1.00 82.50 274 PHE A CA 1
ATOM 2178 C C . PHE A 1 274 ? -10.154 5.121 14.884 1.00 82.50 274 PHE A C 1
ATOM 2180 O O . PHE A 1 274 ? -9.209 5.315 14.122 1.00 82.50 274 PHE A O 1
ATOM 2187 N N . ILE A 1 275 ? -11.295 4.581 14.460 1.00 83.50 275 ILE A N 1
ATOM 2188 C CA . ILE A 1 275 ? -11.558 4.233 13.067 1.00 83.50 275 ILE A CA 1
ATOM 2189 C C . ILE A 1 275 ? -11.966 5.472 12.267 1.00 83.50 275 ILE A C 1
ATOM 2191 O O . ILE A 1 275 ? -13.004 6.082 12.541 1.00 83.50 275 ILE A O 1
ATOM 2195 N N . GLU A 1 276 ? -11.225 5.781 11.203 1.00 81.12 276 GLU A N 1
ATOM 2196 C CA . GLU A 1 276 ? -11.699 6.710 10.181 1.00 81.12 276 GLU A CA 1
ATOM 2197 C C . GLU A 1 276 ? -12.910 6.132 9.436 1.00 81.12 276 GLU A C 1
ATOM 2199 O O . GLU A 1 276 ? -12.899 4.997 8.958 1.00 81.12 276 GLU A O 1
ATOM 2204 N N . GLY A 1 277 ? -13.987 6.915 9.338 1.00 84.25 277 GLY A N 1
ATOM 2205 C CA . GLY A 1 277 ? -15.209 6.467 8.672 1.00 84.25 277 GLY A CA 1
ATOM 2206 C C . GLY A 1 277 ? -15.996 5.421 9.467 1.00 84.25 277 GLY A C 1
ATOM 2207 O O . GLY A 1 277 ? -16.725 4.631 8.868 1.00 84.25 277 GLY A O 1
ATOM 2208 N N . ALA A 1 278 ? -15.904 5.431 10.803 1.00 90.19 278 ALA A N 1
ATOM 2209 C CA . ALA A 1 278 ? -16.653 4.537 11.689 1.00 90.19 278 ALA A CA 1
ATOM 2210 C C . ALA A 1 278 ? -18.147 4.446 11.321 1.00 90.19 278 ALA A C 1
ATOM 2212 O O . ALA A 1 278 ? -18.690 3.350 11.203 1.00 90.19 278 ALA A O 1
ATOM 2213 N N . ALA A 1 279 ? -18.800 5.581 11.048 1.00 91.12 279 ALA A N 1
ATOM 2214 C CA . ALA A 1 279 ? -20.199 5.611 10.617 1.00 91.12 279 ALA A CA 1
ATOM 2215 C C . ALA A 1 279 ? -20.435 4.804 9.326 1.00 91.12 279 ALA A C 1
ATOM 2217 O O . ALA A 1 279 ? -21.358 3.995 9.263 1.00 91.12 279 ALA A O 1
ATOM 2218 N N . ARG A 1 280 ? -19.554 4.956 8.328 1.00 90.31 280 ARG A N 1
ATOM 2219 C CA . ARG A 1 280 ? -19.614 4.209 7.065 1.00 90.31 280 ARG A CA 1
ATOM 2220 C C . ARG A 1 280 ? -19.410 2.713 7.291 1.00 90.31 280 ARG A C 1
ATOM 2222 O O . ARG A 1 280 ? -20.131 1.916 6.699 1.00 90.31 280 ARG A O 1
ATOM 2229 N N . LEU A 1 281 ? -18.476 2.330 8.164 1.00 90.81 281 LEU A N 1
ATOM 2230 C CA . LEU A 1 281 ? -18.265 0.932 8.543 1.00 90.81 281 LEU A CA 1
ATOM 2231 C C . LEU A 1 281 ? -19.531 0.323 9.160 1.00 90.81 281 LEU A C 1
ATOM 2233 O O . LEU A 1 281 ? -19.925 -0.776 8.775 1.00 90.81 281 LEU A O 1
ATOM 2237 N N . VAL A 1 282 ? -20.198 1.042 10.068 1.00 93.25 282 VAL A N 1
ATOM 2238 C CA . VAL A 1 282 ? -21.466 0.594 10.666 1.00 93.25 282 VAL A CA 1
ATOM 2239 C C . VAL A 1 282 ? -22.552 0.438 9.601 1.00 93.25 282 VAL A C 1
ATOM 2241 O O . VAL A 1 282 ? -23.237 -0.584 9.577 1.00 93.25 282 VAL A O 1
ATOM 2244 N N . THR A 1 283 ? -22.684 1.402 8.686 1.00 92.62 283 THR A N 1
ATOM 2245 C CA . THR A 1 283 ? -23.630 1.312 7.565 1.00 92.62 283 THR A CA 1
ATOM 2246 C C . THR A 1 283 ? -23.361 0.080 6.700 1.00 92.62 283 THR A C 1
ATOM 2248 O O . THR A 1 283 ? -24.291 -0.670 6.414 1.00 92.62 283 THR A O 1
ATOM 2251 N N . LEU A 1 284 ? -22.101 -0.182 6.342 1.00 90.94 284 LEU A N 1
ATOM 2252 C CA . LEU A 1 284 ? -21.720 -1.342 5.532 1.00 90.94 284 LEU A CA 1
ATOM 2253 C C . LEU A 1 284 ? -21.978 -2.668 6.256 1.00 90.94 284 LEU A C 1
ATOM 2255 O O . LEU A 1 284 ? -22.534 -3.589 5.665 1.00 90.94 284 LEU A O 1
ATOM 2259 N N . LEU A 1 285 ? -21.636 -2.768 7.542 1.00 90.69 285 LEU A N 1
ATOM 2260 C CA . LEU A 1 285 ? -21.883 -3.973 8.342 1.00 90.69 285 LEU A CA 1
ATOM 2261 C C . LEU A 1 285 ? -23.377 -4.282 8.506 1.00 90.69 285 LEU A C 1
ATOM 2263 O O . LEU A 1 285 ? -23.753 -5.449 8.608 1.00 90.69 285 LEU A O 1
ATOM 2267 N N . ASN A 1 286 ? -24.226 -3.253 8.517 1.00 89.25 286 ASN A N 1
ATOM 2268 C CA . ASN A 1 286 ? -25.677 -3.420 8.568 1.00 89.25 286 ASN A CA 1
ATOM 2269 C C . ASN A 1 286 ? -26.287 -3.775 7.201 1.00 89.25 286 ASN A C 1
ATOM 2271 O O . ASN A 1 286 ? -27.347 -4.392 7.165 1.00 89.25 286 ASN A O 1
ATOM 2275 N N . GLN A 1 287 ? -25.636 -3.400 6.096 1.00 88.56 287 GLN A N 1
ATOM 2276 C CA . GLN A 1 287 ? -26.102 -3.677 4.731 1.00 88.56 287 GLN A CA 1
ATOM 2277 C C . GLN A 1 287 ? -25.656 -5.041 4.195 1.00 88.56 287 GLN A C 1
ATOM 2279 O O . GLN A 1 287 ? -26.298 -5.574 3.291 1.00 88.56 287 GLN A O 1
ATOM 2284 N N . LEU A 1 288 ? -24.559 -5.606 4.706 1.00 85.38 288 LEU A N 1
ATOM 2285 C CA . LEU A 1 288 ? -24.023 -6.848 4.161 1.00 85.38 288 LEU A CA 1
ATOM 2286 C C . LEU A 1 288 ? -24.929 -8.052 4.470 1.00 85.38 288 LEU A C 1
ATOM 2288 O O . LEU A 1 288 ? -25.287 -8.266 5.635 1.00 85.38 288 LEU A O 1
ATOM 2292 N N . PRO A 1 289 ? -25.269 -8.872 3.453 1.00 78.38 289 PRO A N 1
ATOM 2293 C CA . PRO A 1 289 ? -26.007 -10.105 3.668 1.00 78.38 289 PRO A CA 1
ATOM 2294 C C . PRO A 1 289 ? -25.165 -11.035 4.538 1.00 78.38 289 PRO A C 1
ATOM 2296 O O . PRO A 1 289 ? -23.990 -11.286 4.260 1.00 78.38 289 PRO A O 1
ATOM 2299 N N . ARG A 1 290 ? -25.761 -11.532 5.622 1.00 77.50 290 ARG A N 1
ATOM 2300 C CA . ARG A 1 290 ? -25.079 -12.484 6.495 1.00 77.50 290 ARG A CA 1
ATOM 2301 C C . ARG A 1 290 ? -25.156 -13.854 5.846 1.00 77.50 290 ARG A C 1
ATOM 2303 O O . ARG A 1 290 ? -26.275 -14.315 5.619 1.00 77.50 290 ARG A O 1
ATOM 2310 N N . PRO A 1 291 ? -24.019 -14.505 5.554 1.00 71.69 291 PRO A N 1
ATOM 2311 C CA . PRO A 1 291 ? -24.063 -15.897 5.152 1.00 71.69 291 PRO A CA 1
ATOM 2312 C C . PRO A 1 291 ? -24.745 -16.672 6.281 1.00 71.69 291 PRO A C 1
ATOM 2314 O O . PRO A 1 291 ? -24.325 -16.578 7.438 1.00 71.69 291 PRO A O 1
ATOM 2317 N N . SER A 1 292 ? -25.833 -17.371 5.954 1.00 69.88 292 SER A N 1
ATOM 2318 C CA . SER A 1 292 ? -26.414 -18.378 6.836 1.00 69.88 292 SER A CA 1
ATOM 2319 C C . SER A 1 292 ? -25.281 -19.319 7.226 1.00 69.88 292 SER A C 1
ATOM 2321 O O . SER A 1 292 ? -24.581 -19.825 6.346 1.00 69.88 292 SER A O 1
ATOM 2323 N N . GLY A 1 293 ? -25.021 -19.450 8.530 1.00 61.41 293 GLY A N 1
ATOM 2324 C CA . GLY A 1 293 ? -23.960 -20.328 9.021 1.00 61.41 293 GLY A CA 1
ATOM 2325 C C . GLY A 1 293 ? -24.131 -21.747 8.465 1.00 61.41 293 GLY A C 1
ATOM 2326 O O . GLY A 1 293 ? -25.244 -22.092 8.062 1.00 61.41 293 GLY A O 1
ATOM 2327 N N . PRO A 1 294 ? -23.056 -22.553 8.407 1.00 59.38 294 PRO A N 1
ATOM 2328 C CA . PRO A 1 294 ? -23.188 -23.961 8.061 1.00 59.38 294 PRO A CA 1
ATOM 2329 C C . PRO A 1 294 ? -24.147 -24.597 9.073 1.00 59.38 294 PRO A C 1
ATOM 2331 O O . PRO A 1 294 ? -23.837 -24.668 10.262 1.00 59.38 294 PRO A O 1
ATOM 2334 N N . SER A 1 295 ? -25.346 -24.921 8.596 1.00 49.31 295 SER A N 1
ATOM 2335 C CA . SER A 1 295 ? -26.349 -25.725 9.291 1.00 49.31 295 SER A CA 1
ATOM 2336 C C . SER A 1 295 ? -25.855 -27.149 9.456 1.00 49.31 295 SER A C 1
ATOM 2338 O O . SER A 1 295 ? -25.317 -27.661 8.446 1.00 49.31 295 SER A O 1
#

Foldseek 3Di:
DDDDDDDDDDDDPDDDPDDPPDPDPPLPQPDFPADPVVCVVLVNLVVLLSSLLSLLVLLLVLLPDPNNLVSCLVVVVSLVVNLVCLVVNVVSLVVLVVVCVVVPPDPNSVSVVVSSVSSLVSLVSQLVSLCVVVVCPPQPPDDSSVSSSVSSVVSSCVSDFPPPDPPWDFPDKWWFDPDCVVVVVVVVLVVLLVVDPDPCNVVVNVPVVVVVVVLQQLTWMWTDTLFWIWTDGVPDDIDTGGLLQQDLPPQWDDPDCQWIWGAGPVRDIDIRGRTHRSVVVRVVSNPRDHPDPDD

Nearest PDB structures (foldseek):
  3gyo-assembly1_A  TM=7.831E-01  e=8.825E-02  Saccharomyces cerevisiae
  3tvv-assembly1_A  TM=4.755E-01  e=3.697E-02  Saccharomyces cerevisiae S288C
  6egc-assembly1_A  TM=3.742E-01  e=9.792E+00  synthetic construct

Sequence (295 aa):
MSEEALKPTAPPKGTAPPVPPAPEVRASRIPFPVSADLRRQLEGGIEVLEAALGRYALLEKALRRRQWEHLLQARLAPLREVVRDEPAIVEALTRLHQRLQVEGASEGLEPALELARKIKRLRTRLEVLTDRRLDSGDSQWMTEGIRLAENLARLEQNLLPPAVSSEEKVLHWGGYLRDAKLEALAVLLAIVWLSSPSGWGLLWMLLPLFALLSQYLSSGWFWLTPRRLVWKPTGRKPIHLPLHAIPARKGVQLLSPTQVRVSVVDGRRFQLEFIEGAARLVTLLNQLPRPSGPS